Protein AF-X0PAP2-F1 (afdb_monomer_lite)

Organism: NCBI:txid1423743

Foldseek 3Di:
DCVVVVVLVVVLQVLVQPVLVVLCVVLVDDPVVVVVVVVVVVVVCVVVVHPDDDHRDNVLSVVLSVPDPDSVSSVVSVVVVVVVVVVCVVVVVVVVCCVVVDCVVVVVVVVVVVVVVVVVLVVVCVVVVQLSVQLVVQLVVQCVPPVDNSSSSVRSSVRSVCCCVPVPVDDPPDPPPPDPPPPPPDDDD

Sequence (189 aa):
MHWLADFLAAVGVVLNGIPQGIMAMTLGFAVFPTTFSFAFASAVNGVFGSVAPISFQAESLALTGNLGETPRERTSIIFGGSLVMAVIGVTGTLTKIVAILGNGIMAGMMAGVGIMLAKIAVDMARKERISGLSSIGIAVLSYLVTKDLVWTIVLSVIGSSLIAVFGTHYRADLPEHVVERRLRFLNRF

Secondary structure (DSSP, 8-state):
--HHHHHHHHHHHHHHHHHHHHHHHHTT--HHHHHHHHHHHHHHHHHTT--PPP---HHHHHHHHHH-SSHHHHHHHHHHHHHHHHHHHHHTHHHHHHHHH-HHHHHHHHHHHHHHHHHHHHHHHHHSHHHHHHHHHHHHHHHHHH--HHHHHHHHHHHHHHHHHHHH----PPPTT--------SS--

Structure (mmCIF, N/CA/C/O backbone):
data_AF-X0PAP2-F1
#
_entry.id   AF-X0PAP2-F1
#
loop_
_atom_site.group_PDB
_atom_site.id
_atom_site.type_symbol
_atom_site.label_atom_id
_atom_site.label_alt_id
_atom_site.label_comp_id
_atom_site.label_asym_id
_atom_site.label_entity_id
_atom_site.label_seq_id
_atom_site.pdbx_PDB_ins_code
_atom_site.Cartn_x
_atom_site.Cartn_y
_atom_site.Cartn_z
_atom_site.occupancy
_atom_site.B_iso_or_equiv
_atom_site.auth_seq_id
_atom_site.auth_comp_id
_atom_site.auth_asym_id
_atom_site.auth_atom_id
_atom_site.pdbx_PDB_model_num
ATOM 1 N N . MET A 1 1 ? 21.716 17.696 -1.580 1.00 44.75 1 MET A N 1
ATOM 2 C CA . MET A 1 1 ? 20.965 17.688 -0.305 1.00 44.75 1 MET A CA 1
ATOM 3 C C . MET A 1 1 ? 19.707 16.818 -0.464 1.00 44.75 1 MET A C 1
ATOM 5 O O . MET A 1 1 ? 18.609 17.348 -0.431 1.00 44.75 1 MET A O 1
ATOM 9 N N . HIS A 1 2 ? 19.855 15.503 -0.696 1.00 60.56 2 HIS A N 1
ATOM 10 C CA . HIS A 1 2 ? 18.727 14.585 -0.980 1.00 60.56 2 HIS A CA 1
ATOM 11 C C . HIS A 1 2 ? 18.396 13.627 0.176 1.00 60.56 2 HIS A C 1
ATOM 13 O O . HIS A 1 2 ? 17.262 13.191 0.297 1.00 60.56 2 HIS A O 1
ATOM 19 N N . TRP A 1 3 ? 19.332 13.400 1.103 1.00 71.75 3 TRP A N 1
ATOM 20 C CA . TRP A 1 3 ? 19.168 12.413 2.174 1.00 71.75 3 TRP A CA 1
ATOM 21 C C . TRP A 1 3 ? 17.976 12.677 3.104 1.00 71.75 3 TRP A C 1
ATOM 23 O O . TRP A 1 3 ? 17.279 11.744 3.481 1.00 71.75 3 TRP A O 1
ATOM 33 N N . LEU A 1 4 ? 17.701 13.941 3.451 1.00 69.75 4 LEU A N 1
ATOM 34 C CA . LEU A 1 4 ? 16.564 14.268 4.316 1.00 69.75 4 LEU A CA 1
ATOM 35 C C . LEU A 1 4 ? 15.224 14.045 3.600 1.00 69.75 4 LEU A C 1
ATOM 37 O O . LEU A 1 4 ? 14.278 13.574 4.217 1.00 69.75 4 LEU A O 1
ATOM 41 N N . ALA A 1 5 ? 15.153 14.350 2.302 1.00 68.50 5 ALA A N 1
ATOM 42 C CA . ALA A 1 5 ? 13.960 14.113 1.495 1.00 68.50 5 ALA A CA 1
ATOM 43 C C . ALA A 1 5 ? 13.728 12.612 1.277 1.00 68.50 5 ALA A C 1
ATOM 45 O O . ALA A 1 5 ? 12.602 12.155 1.436 1.00 68.50 5 ALA A O 1
ATOM 46 N N . ASP A 1 6 ? 14.787 11.844 1.011 1.00 72.56 6 ASP A N 1
ATOM 47 C CA . ASP A 1 6 ? 14.719 10.387 0.864 1.00 72.56 6 ASP A CA 1
ATOM 48 C C . ASP A 1 6 ? 14.327 9.713 2.187 1.00 72.56 6 ASP A C 1
ATOM 50 O O . ASP A 1 6 ? 13.497 8.804 2.210 1.00 72.56 6 ASP A O 1
ATOM 54 N N . PHE A 1 7 ? 14.856 10.206 3.312 1.00 76.81 7 PHE A N 1
ATOM 55 C CA . PHE A 1 7 ? 14.478 9.747 4.646 1.00 76.81 7 PHE A CA 1
ATOM 56 C C . PHE A 1 7 ? 13.014 10.070 4.962 1.00 76.81 7 PHE A C 1
ATOM 58 O O . PHE A 1 7 ? 12.264 9.191 5.385 1.00 76.81 7 PHE A O 1
ATOM 65 N N . LEU A 1 8 ? 12.575 11.307 4.716 1.00 70.88 8 LEU A N 1
ATOM 66 C CA . LEU A 1 8 ? 11.180 11.706 4.907 1.00 70.88 8 LEU A CA 1
ATOM 67 C C . LEU A 1 8 ? 10.236 10.948 3.967 1.00 70.88 8 LEU A C 1
ATOM 69 O O . LEU A 1 8 ? 9.133 10.604 4.382 1.00 70.88 8 LEU A O 1
ATOM 73 N N . ALA A 1 9 ? 10.655 10.643 2.737 1.00 70.69 9 ALA A N 1
ATOM 74 C CA . ALA A 1 9 ? 9.887 9.830 1.799 1.00 70.69 9 ALA A CA 1
ATOM 75 C C . ALA A 1 9 ? 9.761 8.385 2.295 1.00 70.69 9 ALA A C 1
ATOM 77 O O . ALA A 1 9 ? 8.657 7.843 2.305 1.00 70.69 9 ALA A O 1
ATOM 78 N N . ALA A 1 10 ? 10.850 7.787 2.786 1.00 73.88 10 ALA A N 1
ATOM 79 C CA . ALA A 1 10 ? 10.822 6.455 3.385 1.00 73.88 10 ALA A CA 1
ATOM 80 C C . ALA A 1 10 ? 9.888 6.404 4.605 1.00 73.88 10 ALA A C 1
ATOM 82 O O . ALA A 1 10 ? 9.035 5.521 4.698 1.00 73.88 10 ALA A O 1
ATOM 83 N N . VAL A 1 11 ? 9.982 7.391 5.503 1.00 76.94 11 VAL A N 1
ATOM 84 C CA . VAL A 1 11 ? 9.074 7.517 6.653 1.00 76.94 11 VAL A CA 1
ATOM 85 C C . VAL A 1 11 ? 7.632 7.729 6.186 1.00 76.94 11 VAL A C 1
ATOM 87 O O . VAL A 1 11 ? 6.731 7.065 6.687 1.00 76.94 11 VAL A O 1
ATOM 90 N N . GLY A 1 12 ? 7.397 8.590 5.196 1.00 72.75 12 GLY A N 1
ATOM 91 C CA . GLY A 1 12 ? 6.072 8.850 4.633 1.00 72.75 12 GLY A CA 1
ATOM 92 C C . GLY A 1 12 ? 5.415 7.601 4.041 1.00 72.75 12 GLY A C 1
ATOM 93 O O . GLY A 1 12 ? 4.228 7.373 4.269 1.00 72.75 12 GLY A O 1
ATOM 94 N N . VAL A 1 13 ? 6.185 6.754 3.352 1.00 72.69 13 VAL A N 1
ATOM 95 C CA . VAL A 1 13 ? 5.709 5.462 2.830 1.00 72.69 13 VAL A CA 1
ATOM 96 C C . VAL A 1 13 ? 5.337 4.513 3.971 1.00 72.69 13 VAL A C 1
ATOM 98 O O . VAL A 1 13 ? 4.270 3.903 3.930 1.00 72.69 13 VAL A O 1
ATOM 101 N N . VAL A 1 14 ? 6.154 4.430 5.027 1.00 77.00 14 VAL A N 1
ATOM 102 C CA . VAL A 1 14 ? 5.836 3.605 6.208 1.00 77.00 14 VAL A CA 1
ATOM 103 C C . VAL A 1 14 ? 4.572 4.109 6.907 1.00 77.00 14 VAL A C 1
ATOM 105 O O . VAL A 1 14 ? 3.684 3.315 7.215 1.00 77.00 14 VAL A O 1
ATOM 108 N N . LEU A 1 15 ? 4.451 5.424 7.110 1.00 74.31 15 LEU A N 1
ATOM 109 C CA . LEU A 1 15 ? 3.269 6.039 7.716 1.00 74.31 15 LEU A CA 1
ATOM 110 C C . LEU A 1 15 ? 2.006 5.796 6.879 1.00 74.31 15 LEU A C 1
ATOM 112 O O . LEU A 1 15 ? 0.948 5.545 7.448 1.00 74.31 15 LEU A O 1
ATOM 116 N N . ASN A 1 16 ? 2.108 5.811 5.546 1.00 76.50 16 ASN A N 1
ATOM 117 C CA . ASN A 1 16 ? 1.003 5.460 4.650 1.00 76.50 16 ASN A CA 1
ATOM 118 C C . ASN A 1 16 ? 0.609 3.975 4.754 1.00 76.50 16 ASN A C 1
ATOM 120 O O . ASN A 1 16 ? -0.580 3.646 4.722 1.00 76.50 16 ASN A O 1
ATOM 124 N N . GLY A 1 17 ? 1.593 3.093 4.945 1.00 74.44 17 GLY A N 1
ATOM 125 C CA . GLY A 1 17 ? 1.380 1.659 5.117 1.00 74.44 17 GLY A CA 1
ATOM 126 C C . GLY A 1 17 ? 0.678 1.278 6.425 1.00 74.44 17 GLY A C 1
ATOM 127 O O . GLY A 1 17 ? 0.016 0.244 6.462 1.00 74.44 17 GLY A O 1
ATOM 128 N N . ILE A 1 18 ? 0.752 2.098 7.484 1.00 77.94 18 ILE A N 1
ATOM 129 C CA . ILE A 1 18 ? 0.122 1.797 8.786 1.00 77.94 18 ILE A CA 1
ATOM 130 C C . ILE A 1 18 ? -1.416 1.716 8.676 1.00 77.94 18 ILE A C 1
ATOM 132 O O . ILE A 1 18 ? -1.962 0.655 8.991 1.00 77.94 18 ILE A O 1
ATOM 136 N N . PRO A 1 19 ? -2.149 2.749 8.200 1.00 74.19 19 PRO A N 1
ATOM 137 C CA . PRO A 1 19 ? -3.601 2.662 8.024 1.00 74.19 19 PRO A CA 1
ATOM 138 C C . PRO A 1 19 ? -4.036 1.514 7.111 1.00 74.19 19 PRO A C 1
ATOM 140 O O . PRO A 1 19 ? -5.027 0.836 7.382 1.00 74.19 19 PRO A O 1
ATOM 143 N N . GLN A 1 20 ? -3.286 1.271 6.035 1.00 78.62 20 GLN A N 1
ATOM 144 C CA . GLN A 1 20 ? -3.587 0.211 5.074 1.00 78.62 20 GLN A CA 1
ATOM 145 C C . GLN A 1 20 ? -3.348 -1.181 5.675 1.00 78.62 20 GLN A C 1
ATOM 147 O O . GLN A 1 20 ? -4.155 -2.086 5.469 1.00 78.62 20 GLN A O 1
ATOM 152 N N . GLY A 1 21 ? -2.298 -1.342 6.481 1.00 79.50 21 GLY A N 1
ATOM 153 C CA . GLY A 1 21 ? -2.039 -2.558 7.246 1.00 79.50 21 GLY A CA 1
ATOM 154 C C . GLY A 1 21 ? -3.126 -2.822 8.288 1.00 79.50 21 GLY A C 1
ATOM 155 O O . GLY A 1 21 ? -3.587 -3.955 8.418 1.00 79.50 21 GLY A O 1
ATOM 156 N N . ILE A 1 22 ? -3.611 -1.778 8.971 1.00 78.56 22 ILE A N 1
ATOM 157 C CA . ILE A 1 22 ? -4.762 -1.880 9.882 1.00 78.56 22 ILE A CA 1
ATOM 158 C C . ILE A 1 22 ? -6.012 -2.331 9.121 1.00 78.56 22 ILE A C 1
ATOM 160 O O . ILE A 1 22 ? -6.690 -3.256 9.564 1.00 78.56 22 ILE A O 1
ATOM 164 N N . MET A 1 23 ? -6.283 -1.757 7.947 1.00 79.75 23 MET A N 1
ATOM 165 C CA . MET A 1 23 ? -7.392 -2.184 7.087 1.00 79.75 23 MET A CA 1
ATOM 166 C C . MET A 1 23 ? -7.243 -3.640 6.615 1.00 79.75 23 MET A C 1
ATOM 168 O O . MET A 1 23 ? -8.217 -4.383 6.585 1.00 79.75 23 MET A O 1
ATOM 172 N N . ALA A 1 24 ? -6.035 -4.099 6.289 1.00 81.62 24 ALA A N 1
ATOM 173 C CA . ALA A 1 24 ? -5.810 -5.502 5.947 1.00 81.62 24 ALA A CA 1
ATOM 174 C C . ALA A 1 24 ? -6.084 -6.434 7.146 1.00 81.62 24 ALA A C 1
ATOM 176 O O . ALA A 1 24 ? -6.713 -7.485 6.992 1.00 81.62 24 ALA A O 1
ATOM 177 N N . MET A 1 25 ? -5.681 -6.037 8.355 1.00 82.06 25 MET A N 1
ATOM 178 C CA . MET A 1 25 ? -5.965 -6.802 9.573 1.00 82.06 25 MET A CA 1
ATOM 179 C C . MET A 1 25 ? -7.467 -6.903 9.858 1.00 82.06 25 MET A C 1
ATOM 181 O O . MET A 1 25 ? -7.942 -7.988 10.196 1.00 82.06 25 MET A O 1
ATOM 185 N N . THR A 1 26 ? -8.238 -5.824 9.669 1.00 78.06 26 THR A N 1
ATOM 186 C CA . THR A 1 26 ? -9.705 -5.872 9.844 1.00 78.06 26 THR A CA 1
ATOM 187 C C . THR A 1 26 ? -10.390 -6.763 8.807 1.00 78.06 26 THR A C 1
ATOM 189 O O . THR A 1 26 ? -11.451 -7.324 9.082 1.00 78.06 26 THR A O 1
ATOM 192 N N . LEU A 1 27 ? -9.769 -6.965 7.642 1.00 78.62 27 LEU A N 1
ATOM 193 C CA . LEU A 1 27 ? -10.236 -7.908 6.625 1.00 78.62 27 LEU A CA 1
ATOM 194 C C . LEU A 1 27 ? -9.903 -9.378 6.936 1.00 78.62 27 LEU A C 1
ATOM 196 O O . LEU A 1 27 ? -10.396 -10.261 6.227 1.00 78.62 27 LEU A O 1
ATOM 200 N N . GLY A 1 28 ? -9.145 -9.648 8.002 1.00 78.31 28 GLY A N 1
ATOM 201 C CA . GLY A 1 28 ? -8.776 -10.993 8.450 1.00 78.31 28 GLY A CA 1
ATOM 202 C C . GLY A 1 28 ? -7.422 -11.485 7.930 1.00 78.31 28 GLY A C 1
ATOM 203 O O . GLY A 1 28 ? -7.122 -12.672 8.071 1.00 78.31 28 GLY A O 1
ATOM 204 N N . PHE A 1 29 ? -6.601 -10.611 7.336 1.00 82.06 29 PHE A N 1
ATOM 205 C CA . PHE A 1 29 ? -5.252 -10.977 6.904 1.00 82.06 29 PHE A CA 1
ATOM 206 C C . PHE A 1 29 ? -4.292 -11.085 8.091 1.00 82.06 29 PHE A C 1
ATOM 208 O O . PHE A 1 29 ? -4.279 -10.253 8.998 1.00 82.06 29 PHE A O 1
ATOM 215 N N . ALA A 1 30 ? -3.454 -12.122 8.076 1.00 81.25 30 ALA A N 1
ATOM 216 C CA . ALA A 1 30 ? -2.464 -12.344 9.117 1.00 81.25 30 ALA A CA 1
ATOM 217 C C . ALA A 1 30 ? -1.251 -11.414 8.937 1.00 81.25 30 ALA A C 1
ATOM 219 O O . ALA A 1 30 ? -0.640 -11.351 7.868 1.00 81.25 30 ALA A O 1
ATOM 220 N N . VAL A 1 31 ? -0.853 -10.742 10.018 1.00 77.44 31 VAL A N 1
ATOM 221 C CA . VAL A 1 31 ? 0.285 -9.805 10.027 1.00 77.44 31 VAL A CA 1
ATOM 222 C C . VAL A 1 31 ? 1.608 -10.516 9.755 1.00 77.44 31 VAL A C 1
ATOM 224 O O . VAL A 1 31 ? 2.428 -10.026 8.991 1.00 77.44 31 VAL A O 1
ATOM 227 N N . PHE A 1 32 ? 1.811 -11.698 10.340 1.00 80.69 32 PHE A N 1
ATOM 228 C CA . PHE A 1 32 ? 3.096 -12.395 10.277 1.00 80.69 32 PHE A CA 1
ATOM 229 C C . PHE A 1 32 ? 3.502 -12.817 8.846 1.00 80.69 32 PHE A C 1
ATOM 231 O O . PHE A 1 32 ? 4.604 -12.457 8.427 1.00 80.69 32 PHE A O 1
ATOM 238 N N . PRO A 1 33 ? 2.638 -13.481 8.045 1.00 82.94 33 PRO A N 1
ATOM 239 C CA . PRO A 1 33 ? 2.928 -13.735 6.631 1.00 82.94 33 PRO A CA 1
ATOM 240 C C . PRO A 1 33 ? 3.145 -12.452 5.825 1.00 82.94 33 PRO A C 1
ATOM 242 O O . PRO A 1 33 ? 4.021 -12.405 4.969 1.00 82.94 33 PRO A O 1
ATOM 245 N N . THR A 1 34 ? 2.388 -11.398 6.134 1.00 84.06 34 THR A N 1
ATOM 246 C CA . THR A 1 34 ? 2.486 -10.106 5.449 1.00 84.06 34 THR A CA 1
ATOM 247 C C . THR A 1 34 ? 3.867 -9.479 5.646 1.00 84.06 34 THR A C 1
ATOM 249 O O . THR A 1 34 ? 4.528 -9.135 4.669 1.00 84.06 34 THR A O 1
ATOM 252 N N . THR A 1 35 ? 4.358 -9.402 6.887 1.00 83.81 35 THR A N 1
ATOM 253 C CA . THR A 1 35 ? 5.706 -8.890 7.190 1.00 83.81 35 THR A CA 1
ATOM 254 C C . THR A 1 35 ? 6.791 -9.696 6.479 1.00 83.81 35 THR A C 1
ATOM 256 O O . THR A 1 35 ? 7.725 -9.113 5.928 1.00 83.81 35 THR A O 1
ATOM 259 N N . PHE A 1 36 ? 6.655 -11.025 6.441 1.00 87.81 36 PHE A N 1
ATOM 260 C CA . PHE A 1 36 ? 7.578 -11.883 5.700 1.00 87.81 36 PHE A CA 1
ATOM 261 C C . PHE A 1 36 ? 7.577 -11.559 4.200 1.00 87.81 36 PHE A C 1
ATOM 263 O O . PHE A 1 36 ? 8.645 -11.408 3.612 1.00 87.81 36 PHE A O 1
ATOM 270 N N . SER A 1 37 ? 6.403 -11.382 3.586 1.00 87.12 37 SER A N 1
ATOM 271 C CA . SER A 1 37 ? 6.294 -10.993 2.176 1.00 87.12 37 SER A CA 1
ATOM 272 C C . SER A 1 37 ? 6.939 -9.637 1.889 1.00 87.12 37 SER A C 1
ATOM 274 O O . SER A 1 37 ? 7.657 -9.525 0.899 1.00 87.12 37 SER A O 1
ATOM 276 N N . PHE A 1 38 ? 6.752 -8.630 2.750 1.00 87.06 38 PHE A N 1
ATOM 277 C CA . PHE A 1 38 ? 7.410 -7.325 2.590 1.00 87.06 38 PHE A CA 1
ATOM 278 C C . PHE A 1 38 ? 8.934 -7.423 2.709 1.00 87.06 38 PHE A C 1
ATOM 280 O O . PHE A 1 38 ? 9.639 -6.822 1.901 1.00 87.06 38 PHE A O 1
ATOM 287 N N . ALA A 1 39 ? 9.446 -8.192 3.674 1.00 87.69 39 ALA A N 1
ATOM 288 C CA . ALA A 1 39 ? 10.884 -8.399 3.849 1.00 87.69 39 ALA A CA 1
ATOM 289 C C . ALA A 1 39 ? 11.504 -9.178 2.679 1.00 87.69 39 ALA A C 1
ATOM 291 O O . ALA A 1 39 ? 12.579 -8.834 2.192 1.00 87.69 39 ALA A O 1
ATOM 292 N N . PHE A 1 40 ? 10.816 -10.212 2.195 1.00 89.69 40 PHE A N 1
ATOM 293 C CA . PHE A 1 40 ? 11.263 -10.976 1.037 1.00 89.69 40 PHE A CA 1
ATOM 294 C C . PHE A 1 40 ? 11.251 -10.118 -0.232 1.00 89.69 40 PHE A C 1
ATOM 296 O O . PHE A 1 40 ? 12.243 -10.066 -0.955 1.00 89.69 40 PHE A O 1
ATOM 303 N N . ALA A 1 41 ? 10.158 -9.397 -0.485 1.00 87.31 41 ALA A N 1
ATOM 304 C CA . ALA A 1 41 ? 10.032 -8.557 -1.667 1.00 87.31 41 ALA A CA 1
ATOM 305 C C . ALA A 1 41 ? 11.030 -7.389 -1.648 1.00 87.31 41 ALA A C 1
ATOM 307 O O . ALA A 1 41 ? 11.602 -7.077 -2.689 1.00 87.31 41 ALA A O 1
ATOM 308 N N . SER A 1 42 ? 11.307 -6.785 -0.485 1.00 85.50 42 SER A N 1
ATOM 309 C CA . SER A 1 42 ? 12.324 -5.734 -0.366 1.00 85.50 42 SER A CA 1
ATOM 310 C C . SER A 1 42 ? 13.740 -6.265 -0.595 1.00 85.50 42 SER A C 1
ATOM 312 O O . SER A 1 42 ? 14.522 -5.609 -1.284 1.00 85.50 42 SER A O 1
ATOM 314 N N . ALA A 1 43 ? 14.057 -7.471 -0.109 1.00 87.75 43 ALA A N 1
ATOM 315 C CA . ALA A 1 43 ? 15.331 -8.130 -0.387 1.00 87.75 43 ALA A CA 1
ATOM 316 C C . ALA A 1 43 ? 15.506 -8.410 -1.888 1.00 87.75 43 ALA A C 1
ATOM 318 O O . ALA A 1 43 ? 16.550 -8.087 -2.454 1.00 87.75 43 ALA A O 1
ATOM 319 N N . VAL A 1 44 ? 14.470 -8.937 -2.550 1.00 87.50 44 VAL A N 1
ATOM 320 C CA . VAL A 1 44 ? 14.464 -9.143 -4.008 1.00 87.50 44 VAL A CA 1
ATOM 321 C C . VAL A 1 44 ? 14.671 -7.812 -4.736 1.00 87.50 44 VAL A C 1
ATOM 323 O O . VAL A 1 44 ? 15.555 -7.711 -5.582 1.00 87.50 44 VAL A O 1
ATOM 326 N N . ASN A 1 45 ? 13.932 -6.764 -4.366 1.00 87.12 45 ASN A N 1
ATOM 327 C CA . ASN A 1 45 ? 14.065 -5.427 -4.954 1.00 87.12 45 ASN A CA 1
ATOM 328 C C . ASN A 1 45 ? 15.504 -4.889 -4.837 1.00 87.12 45 ASN A C 1
ATOM 330 O O . ASN A 1 45 ? 16.051 -4.366 -5.807 1.00 87.12 45 ASN A O 1
ATOM 334 N N . GLY A 1 46 ? 16.141 -5.103 -3.678 1.00 84.75 46 GLY A N 1
ATOM 335 C CA . GLY A 1 46 ? 17.537 -4.744 -3.423 1.00 84.75 46 GLY A CA 1
ATOM 336 C C . GLY A 1 46 ? 18.537 -5.507 -4.294 1.00 84.75 46 GLY A C 1
ATOM 337 O O . GLY A 1 46 ? 19.465 -4.898 -4.821 1.00 84.75 46 GLY A O 1
ATOM 338 N N . VAL A 1 47 ? 18.332 -6.811 -4.511 1.00 87.25 47 VAL A N 1
ATOM 339 C CA . VAL A 1 47 ? 19.188 -7.629 -5.396 1.00 87.25 47 VAL A CA 1
ATOM 340 C C . VAL A 1 47 ? 19.093 -7.169 -6.853 1.00 87.25 47 VAL A C 1
ATOM 342 O O . VAL A 1 47 ? 20.105 -7.116 -7.547 1.00 87.25 47 VAL A O 1
ATOM 345 N N . PHE A 1 48 ? 17.897 -6.801 -7.315 1.00 84.56 48 PHE A N 1
ATOM 346 C CA . PHE A 1 48 ? 17.675 -6.323 -8.684 1.00 84.56 48 PHE A CA 1
ATOM 347 C C . PHE A 1 48 ? 17.951 -4.820 -8.871 1.00 84.56 48 PHE A C 1
ATOM 349 O O . PHE A 1 48 ? 17.786 -4.306 -9.976 1.00 84.56 48 PHE A O 1
ATOM 356 N N . GLY A 1 49 ? 18.370 -4.103 -7.819 1.00 78.44 49 GLY A N 1
ATOM 357 C CA . GLY A 1 49 ? 18.649 -2.664 -7.874 1.00 78.44 49 GLY A CA 1
ATOM 358 C C . GLY A 1 49 ? 17.418 -1.803 -8.179 1.00 78.44 49 GLY A C 1
ATOM 359 O O . GLY A 1 49 ? 17.554 -0.669 -8.637 1.00 78.44 49 GLY A O 1
ATOM 360 N N . SER A 1 50 ? 16.214 -2.332 -7.956 1.00 75.38 50 SER A N 1
ATOM 361 C CA . SER A 1 50 ? 14.974 -1.602 -8.185 1.00 75.38 50 SER A CA 1
ATOM 362 C C . SER A 1 50 ? 14.614 -0.798 -6.936 1.00 75.38 50 SER A C 1
ATOM 364 O O . SER A 1 50 ? 14.597 -1.304 -5.817 1.00 75.38 50 SER A O 1
ATOM 366 N N . VAL A 1 51 ? 14.335 0.489 -7.138 1.00 64.81 51 VAL A N 1
ATOM 367 C CA . VAL A 1 51 ? 13.977 1.446 -6.074 1.00 64.81 51 VAL A CA 1
ATOM 368 C C . VAL A 1 51 ? 12.454 1.587 -5.958 1.00 64.81 51 VAL A C 1
ATOM 370 O O . VAL A 1 51 ? 11.946 2.522 -5.345 1.00 64.81 51 VAL A O 1
ATOM 373 N N . ALA A 1 52 ? 11.698 0.676 -6.581 1.00 69.69 52 ALA A N 1
ATOM 374 C CA . ALA A 1 52 ? 10.244 0.720 -6.565 1.00 69.69 52 ALA A CA 1
ATOM 375 C C . ALA A 1 52 ? 9.731 0.578 -5.119 1.00 69.69 52 ALA A C 1
ATOM 377 O O . ALA A 1 52 ? 10.012 -0.440 -4.479 1.00 69.69 52 ALA A O 1
ATOM 378 N N . PRO A 1 53 ? 9.000 1.568 -4.578 1.00 66.12 53 PRO A N 1
ATOM 379 C CA . PRO A 1 53 ? 8.464 1.475 -3.230 1.00 66.12 53 PRO A CA 1
ATOM 380 C C . PRO A 1 53 ? 7.401 0.374 -3.169 1.00 66.12 53 PRO A C 1
ATOM 382 O O . PRO A 1 53 ? 6.465 0.345 -3.967 1.00 66.12 53 PRO A O 1
ATOM 385 N N . ILE A 1 54 ? 7.553 -0.537 -2.210 1.00 79.44 54 ILE A N 1
ATOM 386 C CA . ILE A 1 54 ? 6.603 -1.622 -1.957 1.00 79.44 54 ILE A CA 1
ATOM 387 C C . ILE A 1 54 ? 5.641 -1.139 -0.876 1.00 79.44 54 ILE A C 1
ATOM 389 O O . ILE A 1 54 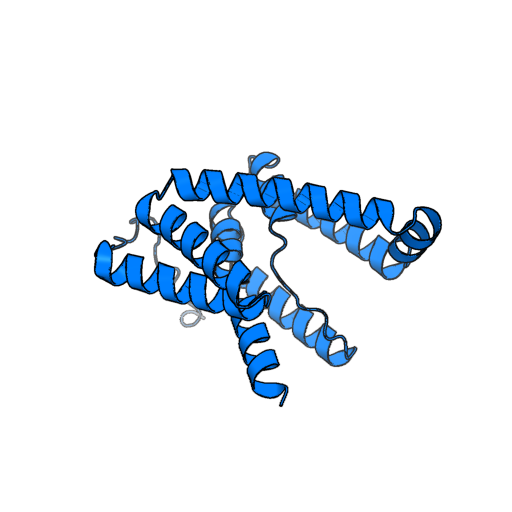? 6.077 -0.783 0.217 1.00 79.44 54 ILE A O 1
ATOM 393 N N . SER A 1 55 ? 4.342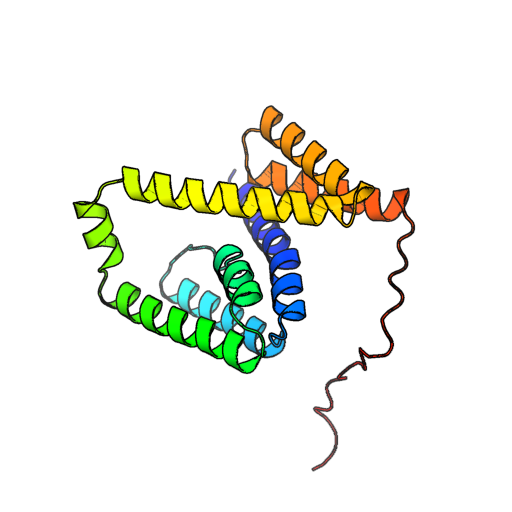 -1.130 -1.169 1.00 80.06 55 SER A N 1
ATOM 394 C CA . SER A 1 55 ? 3.310 -0.716 -0.216 1.00 80.06 55 SER A CA 1
ATOM 395 C C . SER A 1 55 ? 2.073 -1.602 -0.308 1.00 80.06 55 SER A C 1
ATOM 397 O O . SER A 1 55 ? 1.924 -2.410 -1.227 1.00 80.06 55 SER A O 1
ATOM 399 N N . PHE A 1 56 ? 1.171 -1.436 0.656 1.00 80.25 56 PHE A N 1
ATOM 400 C CA . PHE A 1 56 ? -0.169 -1.986 0.562 1.00 80.25 56 PHE A CA 1
ATOM 401 C C . PHE A 1 56 ? -0.958 -1.236 -0.509 1.00 80.25 56 PHE A C 1
ATOM 403 O O . PHE A 1 56 ? -1.005 -0.009 -0.548 1.00 80.25 56 PHE A O 1
ATOM 410 N N . GLN A 1 57 ? -1.613 -1.994 -1.378 1.00 82.19 57 GLN A N 1
ATOM 411 C CA . GLN A 1 57 ? -2.439 -1.429 -2.430 1.00 82.19 57 GLN A CA 1
ATOM 412 C C . GLN A 1 57 ? -3.859 -1.208 -1.892 1.00 82.19 57 GLN A C 1
ATOM 414 O O . GLN A 1 57 ? -4.630 -2.158 -1.719 1.00 82.19 57 GLN A O 1
ATOM 419 N N . ALA A 1 58 ? -4.183 0.045 -1.565 1.00 75.69 58 ALA A N 1
ATOM 420 C CA . ALA A 1 58 ? -5.430 0.414 -0.895 1.00 75.69 58 ALA A CA 1
ATOM 421 C C . ALA A 1 58 ? -6.673 0.079 -1.734 1.00 75.69 58 ALA A C 1
ATOM 423 O O . ALA A 1 58 ? -7.675 -0.380 -1.189 1.00 75.69 58 ALA A O 1
ATOM 424 N N . GLU A 1 59 ? -6.604 0.246 -3.053 1.00 79.44 59 GLU A N 1
ATOM 425 C CA . GLU A 1 59 ? -7.677 -0.084 -3.989 1.00 79.44 59 GLU A CA 1
ATOM 426 C C . GLU A 1 59 ? -7.978 -1.587 -4.012 1.00 79.44 59 GLU A C 1
ATOM 428 O O . GLU A 1 59 ? -9.141 -1.981 -3.937 1.00 79.44 59 GLU A O 1
ATOM 433 N N . SER A 1 60 ? -6.946 -2.435 -4.019 1.00 82.81 60 SER A N 1
ATOM 434 C CA . SER A 1 60 ? -7.095 -3.893 -4.016 1.00 82.81 60 SER A CA 1
ATOM 435 C C . SER A 1 60 ? -7.683 -4.386 -2.695 1.00 82.81 60 SER A C 1
ATOM 437 O O . SER A 1 60 ? -8.556 -5.257 -2.692 1.00 82.81 60 SER A O 1
ATOM 439 N N . LEU A 1 61 ? -7.257 -3.800 -1.571 1.00 82.56 61 LEU A N 1
ATOM 440 C CA . LEU A 1 61 ? -7.814 -4.099 -0.249 1.00 82.56 61 LEU A CA 1
ATOM 441 C C . LEU A 1 61 ? -9.274 -3.647 -0.136 1.00 82.56 61 LEU A C 1
ATOM 443 O O . LEU A 1 61 ? -10.115 -4.418 0.325 1.00 82.56 61 LEU A O 1
ATOM 447 N N . ALA A 1 62 ? -9.595 -2.439 -0.602 1.00 79.38 62 ALA A N 1
ATOM 448 C CA . ALA A 1 62 ? -10.954 -1.910 -0.577 1.00 79.38 62 ALA A CA 1
ATOM 449 C C . ALA A 1 62 ? -11.910 -2.722 -1.465 1.00 79.38 62 ALA A C 1
ATOM 451 O O . ALA A 1 62 ? -13.025 -3.032 -1.042 1.00 79.38 62 ALA A O 1
ATOM 452 N N . LEU A 1 63 ? -11.487 -3.116 -2.671 1.00 82.06 63 LEU A N 1
ATOM 453 C CA . LEU A 1 63 ? -12.275 -4.000 -3.537 1.00 82.06 63 LEU A CA 1
ATOM 454 C C . LEU A 1 63 ? -12.475 -5.370 -2.891 1.00 82.06 63 LEU A C 1
ATOM 456 O O . LEU A 1 63 ? -13.606 -5.834 -2.771 1.00 82.06 63 LEU A O 1
ATOM 460 N N . THR A 1 64 ? -11.401 -5.993 -2.410 1.00 84.12 64 THR A N 1
ATOM 461 C CA . THR A 1 64 ? -11.476 -7.315 -1.771 1.00 84.12 64 THR A CA 1
ATOM 462 C C . THR A 1 64 ? -12.376 -7.297 -0.534 1.00 84.12 64 THR A C 1
ATOM 464 O O . THR A 1 64 ? -13.109 -8.254 -0.292 1.00 84.12 64 THR A O 1
ATOM 467 N N . GLY A 1 65 ? -12.366 -6.202 0.229 1.00 79.44 65 GLY A N 1
ATOM 468 C CA . GLY A 1 65 ? -13.236 -6.027 1.388 1.00 79.44 65 GLY A CA 1
ATOM 469 C C . GLY A 1 65 ? -14.725 -5.949 1.054 1.00 79.44 65 GLY A C 1
ATOM 470 O O . GLY A 1 65 ? -15.536 -6.356 1.879 1.00 79.44 65 GLY A O 1
ATOM 471 N N . ASN A 1 66 ? -15.075 -5.476 -0.146 1.00 77.81 66 ASN A N 1
ATOM 472 C CA . ASN A 1 66 ? -16.460 -5.426 -0.619 1.00 77.81 66 ASN A CA 1
ATOM 473 C C . ASN A 1 66 ? -16.891 -6.702 -1.362 1.00 77.81 66 ASN A C 1
ATOM 475 O O . ASN A 1 66 ? -18.075 -7.016 -1.362 1.00 77.81 66 ASN A O 1
ATOM 479 N N . LEU A 1 67 ? -15.961 -7.420 -2.007 1.00 81.12 67 LEU A N 1
ATOM 480 C CA . LEU A 1 67 ? -16.273 -8.619 -2.799 1.00 81.12 67 LEU A CA 1
ATOM 481 C C . LEU A 1 67 ? -16.231 -9.926 -1.996 1.00 81.12 67 LEU A C 1
ATOM 483 O O . LEU A 1 67 ? -16.937 -10.863 -2.347 1.00 81.12 67 LEU A O 1
ATOM 487 N N . GLY A 1 68 ? -15.369 -10.031 -0.983 1.00 76.56 68 GLY A N 1
ATOM 488 C CA . GLY A 1 68 ? -15.207 -11.264 -0.213 1.00 76.56 68 GLY A CA 1
ATOM 489 C C . GLY A 1 68 ? -15.984 -11.229 1.097 1.00 76.56 68 GLY A C 1
ATOM 490 O O . GLY A 1 68 ? -15.725 -10.372 1.952 1.00 76.56 68 GLY A O 1
ATOM 491 N N . GLU A 1 69 ? -16.864 -12.203 1.303 1.00 77.50 69 GLU A N 1
ATOM 492 C CA . GLU A 1 69 ? -17.627 -12.353 2.546 1.00 77.50 69 GLU A CA 1
ATOM 493 C C . GLU A 1 69 ? -16.806 -13.123 3.588 1.00 77.50 69 GLU A C 1
ATOM 495 O O . GLU A 1 69 ? -16.794 -12.779 4.772 1.00 77.50 69 GLU A O 1
ATOM 500 N N . THR A 1 70 ? -16.024 -14.108 3.131 1.00 83.88 70 THR A N 1
ATOM 501 C CA . THR A 1 70 ? -15.190 -14.960 3.992 1.00 83.88 70 THR A CA 1
ATOM 502 C C . THR A 1 70 ? -13.692 -14.636 3.849 1.00 83.88 70 THR A C 1
ATOM 504 O O . THR A 1 70 ? -13.221 -14.387 2.737 1.00 83.88 70 THR A O 1
ATOM 507 N N . PRO A 1 71 ? -12.865 -14.732 4.916 1.00 76.69 71 PRO A N 1
ATOM 508 C CA . PRO A 1 71 ? -11.408 -14.544 4.822 1.00 76.69 71 PRO A CA 1
ATOM 509 C C . PRO A 1 71 ? -10.727 -15.428 3.763 1.00 76.69 71 PRO A C 1
ATOM 511 O O . PRO A 1 71 ? -9.744 -15.026 3.139 1.00 76.69 71 PRO A O 1
ATOM 514 N N . ARG A 1 72 ? -11.272 -16.627 3.517 1.00 81.44 72 ARG A N 1
ATOM 515 C CA . ARG A 1 72 ? -10.814 -17.546 2.463 1.00 81.44 72 ARG A CA 1
ATOM 516 C C . ARG A 1 72 ? -11.070 -16.999 1.060 1.00 81.44 72 ARG A C 1
ATOM 518 O O . ARG A 1 72 ? -10.182 -17.085 0.217 1.00 81.44 72 ARG A O 1
ATOM 525 N N . GLU A 1 73 ? -12.238 -16.413 0.817 1.00 83.88 73 GLU A N 1
ATOM 526 C CA . GLU A 1 73 ? -12.568 -15.783 -0.467 1.00 83.88 73 GLU A CA 1
ATOM 527 C C . GLU A 1 73 ? -11.702 -14.553 -0.695 1.00 83.88 73 GLU A C 1
ATOM 529 O O . GLU A 1 73 ? -11.082 -14.433 -1.745 1.00 83.88 73 GLU A O 1
ATOM 534 N N . ARG A 1 74 ? -11.554 -13.702 0.328 1.00 84.75 74 ARG A N 1
ATOM 535 C CA . ARG A 1 74 ? -10.668 -12.530 0.277 1.00 84.75 74 ARG A CA 1
ATOM 536 C C . ARG A 1 74 ? -9.235 -12.921 -0.080 1.00 84.75 74 ARG A C 1
ATOM 538 O O . ARG A 1 74 ? -8.623 -12.319 -0.957 1.00 84.75 74 ARG A O 1
ATOM 545 N N . THR A 1 75 ? -8.720 -13.973 0.555 1.00 84.56 75 THR A N 1
ATOM 546 C CA . THR A 1 75 ? -7.380 -14.503 0.262 1.00 84.56 75 THR A CA 1
ATOM 547 C C . THR A 1 75 ? -7.294 -15.068 -1.155 1.00 84.56 75 THR A C 1
ATOM 549 O O . THR A 1 75 ? -6.300 -14.842 -1.836 1.00 84.56 75 THR A O 1
ATOM 552 N N . SER A 1 76 ? -8.340 -15.750 -1.625 1.00 86.38 76 SER A N 1
ATOM 553 C CA . SER A 1 76 ? -8.387 -16.329 -2.974 1.00 86.38 76 SER A CA 1
ATOM 554 C C . SER A 1 76 ? -8.445 -15.258 -4.065 1.00 86.38 76 SER A C 1
ATOM 556 O O . SER A 1 76 ? -7.763 -15.395 -5.076 1.00 86.38 76 SER A O 1
ATOM 558 N N . ILE A 1 77 ? -9.191 -14.168 -3.844 1.00 87.50 77 ILE A N 1
ATOM 559 C CA . ILE A 1 77 ? -9.246 -13.007 -4.745 1.00 87.50 77 ILE A CA 1
ATOM 560 C C . ILE A 1 77 ? -7.856 -12.378 -4.871 1.00 87.50 77 ILE A C 1
ATOM 562 O O . ILE A 1 77 ? -7.368 -12.189 -5.985 1.00 87.50 77 ILE A O 1
ATOM 566 N N . ILE A 1 78 ? -7.187 -12.106 -3.744 1.00 87.69 78 ILE A N 1
ATOM 567 C CA . ILE A 1 78 ? -5.843 -11.509 -3.757 1.00 87.69 78 ILE A CA 1
ATOM 568 C C . ILE A 1 78 ? -4.820 -12.459 -4.380 1.00 87.69 78 ILE A C 1
ATOM 570 O O . ILE A 1 78 ? -3.986 -12.020 -5.167 1.00 87.69 78 ILE A O 1
ATOM 574 N N . PHE A 1 79 ? -4.887 -13.753 -4.068 1.00 88.31 79 PHE A N 1
ATOM 575 C CA . PHE A 1 79 ? -3.982 -14.755 -4.628 1.00 88.31 79 PHE A CA 1
ATOM 576 C C . PHE A 1 79 ? -4.173 -14.931 -6.142 1.00 88.31 79 PHE A C 1
ATOM 578 O O . PHE A 1 79 ? -3.202 -14.980 -6.893 1.00 88.31 79 PHE A O 1
ATOM 585 N N . GLY A 1 80 ? -5.421 -14.974 -6.611 1.00 90.06 80 GLY A N 1
ATOM 586 C CA . GLY A 1 80 ? -5.725 -15.020 -8.040 1.00 90.06 80 GLY A CA 1
ATOM 587 C C . GLY A 1 80 ? -5.254 -13.756 -8.761 1.00 90.06 80 GLY A C 1
ATOM 588 O O . GLY A 1 80 ? -4.604 -13.842 -9.804 1.00 90.06 80 GLY A O 1
ATOM 589 N N . GLY A 1 81 ? -5.512 -12.583 -8.175 1.00 88.62 81 GLY A N 1
ATOM 590 C CA . GLY A 1 81 ? -5.062 -11.301 -8.715 1.00 88.62 81 GLY A CA 1
ATOM 591 C C . GLY A 1 81 ? -3.538 -11.189 -8.795 1.00 88.62 81 GLY A C 1
ATOM 592 O O . GLY A 1 81 ? -3.005 -10.752 -9.816 1.00 88.62 81 GLY A O 1
ATOM 593 N N . SER A 1 82 ? -2.820 -11.634 -7.761 1.00 88.12 82 SER A N 1
ATOM 594 C CA . SER A 1 82 ? -1.355 -11.592 -7.736 1.00 88.12 82 SER A CA 1
ATOM 595 C C . SER A 1 82 ? -0.720 -12.568 -8.725 1.00 88.12 82 SER A C 1
ATOM 597 O O . SER A 1 82 ? 0.282 -12.221 -9.347 1.00 88.12 82 SER A O 1
ATOM 599 N N . LEU A 1 83 ? -1.322 -13.741 -8.948 1.00 92.38 83 LEU A N 1
ATOM 600 C CA . LEU A 1 83 ? -0.862 -14.691 -9.962 1.00 92.38 83 LEU A CA 1
ATOM 601 C C . LEU A 1 83 ? -0.966 -14.100 -11.373 1.00 92.38 83 LEU A C 1
ATOM 603 O O . LEU A 1 83 ? -0.008 -14.159 -12.145 1.00 92.38 83 LEU A O 1
ATOM 607 N N . VAL A 1 84 ? -2.105 -13.484 -11.700 1.00 90.69 84 VAL A N 1
ATOM 608 C CA . VAL A 1 84 ? -2.290 -12.802 -12.990 1.00 90.69 84 VAL A CA 1
ATOM 609 C C . VAL A 1 84 ? -1.296 -11.648 -13.132 1.00 90.69 84 VAL A C 1
ATOM 611 O O . VAL A 1 84 ? -0.656 -11.517 -14.176 1.00 90.69 84 VAL A O 1
ATOM 614 N N . MET A 1 85 ? -1.100 -10.854 -12.075 1.00 89.06 85 MET A N 1
ATOM 615 C CA . MET A 1 85 ? -0.131 -9.756 -12.081 1.00 89.06 85 MET A CA 1
ATOM 616 C C . MET A 1 85 ? 1.307 -10.251 -12.285 1.00 89.06 85 MET A C 1
ATOM 618 O O . MET A 1 85 ? 2.064 -9.634 -13.031 1.00 89.06 85 MET A O 1
ATOM 622 N N . ALA A 1 86 ? 1.680 -11.387 -11.692 1.00 89.19 86 ALA A N 1
ATOM 623 C CA . ALA A 1 86 ? 2.987 -11.999 -11.905 1.00 89.19 86 ALA A CA 1
ATOM 624 C C . ALA A 1 86 ? 3.190 -12.400 -13.376 1.00 89.19 86 ALA A C 1
ATOM 626 O O . ALA A 1 86 ? 4.235 -12.103 -13.954 1.00 89.19 86 ALA A O 1
ATOM 627 N N . VAL A 1 87 ? 2.178 -13.000 -14.015 1.00 91.00 87 VAL A N 1
ATOM 628 C CA . VAL A 1 87 ? 2.229 -13.351 -15.447 1.00 91.00 87 VAL A CA 1
ATOM 629 C C . VAL A 1 87 ? 2.362 -12.100 -16.321 1.00 91.00 87 VAL A C 1
ATOM 631 O O . VAL A 1 87 ? 3.191 -12.066 -17.235 1.00 91.00 87 VAL A O 1
ATOM 634 N N . ILE A 1 88 ? 1.593 -11.048 -16.033 1.00 88.69 88 ILE A N 1
ATOM 635 C CA . ILE A 1 88 ? 1.675 -9.773 -16.763 1.00 88.69 88 ILE A CA 1
ATOM 636 C C . ILE A 1 88 ? 3.060 -9.132 -16.586 1.00 88.69 88 ILE A C 1
ATOM 638 O O . ILE A 1 88 ? 3.649 -8.661 -17.562 1.00 88.69 88 ILE A O 1
ATOM 642 N N . GLY A 1 89 ? 3.602 -9.158 -15.365 1.00 85.69 89 GLY A N 1
ATOM 643 C CA . GLY A 1 89 ? 4.926 -8.631 -15.039 1.00 85.69 89 GLY A CA 1
ATOM 644 C C . GLY A 1 89 ? 6.048 -9.357 -15.780 1.00 85.69 89 GLY A C 1
ATOM 645 O O . GLY A 1 89 ? 6.879 -8.708 -16.410 1.00 85.69 89 GLY A O 1
ATOM 646 N N . VAL A 1 90 ? 6.035 -10.695 -15.785 1.00 86.31 90 VAL A N 1
ATOM 647 C CA . VAL A 1 90 ? 7.044 -11.518 -16.483 1.00 86.31 90 VAL A CA 1
ATOM 648 C C . VAL A 1 90 ? 6.959 -11.358 -18.002 1.00 86.31 90 VAL A C 1
ATOM 650 O O . VAL A 1 90 ? 7.982 -11.302 -18.679 1.00 86.31 90 VAL A O 1
ATOM 653 N N . THR A 1 91 ? 5.752 -11.264 -18.560 1.00 86.69 91 THR A N 1
ATOM 654 C CA . THR A 1 91 ? 5.566 -11.118 -20.016 1.00 86.69 91 THR A CA 1
ATOM 655 C C . THR A 1 91 ? 5.795 -9.689 -20.520 1.00 86.69 91 THR A C 1
ATOM 657 O O . THR A 1 91 ? 5.854 -9.472 -21.734 1.00 86.69 91 THR A O 1
ATOM 660 N N . GLY A 1 92 ? 5.903 -8.702 -19.621 1.00 82.62 92 GLY A N 1
ATOM 661 C CA . GLY A 1 92 ? 6.043 -7.286 -19.971 1.00 82.62 92 GLY A CA 1
ATOM 662 C C . GLY A 1 92 ? 4.857 -6.738 -20.774 1.00 82.62 92 GLY A C 1
ATOM 663 O O . GLY A 1 92 ? 4.992 -5.747 -21.498 1.00 82.62 92 GLY A O 1
ATOM 664 N N . THR A 1 93 ? 3.695 -7.396 -20.702 1.00 82.06 93 THR A N 1
ATOM 665 C CA . THR A 1 93 ? 2.514 -7.037 -21.503 1.00 82.06 93 THR A CA 1
ATOM 666 C C . THR A 1 93 ? 1.966 -5.673 -21.118 1.00 82.06 93 THR A C 1
ATOM 668 O O . THR A 1 93 ? 1.516 -4.948 -22.002 1.00 82.06 93 THR A O 1
ATOM 671 N N . LEU A 1 94 ? 2.065 -5.282 -19.843 1.00 78.38 94 LEU A N 1
ATOM 672 C CA . LEU A 1 94 ? 1.599 -3.976 -19.372 1.00 78.38 94 LEU A CA 1
ATOM 673 C C . LEU A 1 94 ? 2.248 -2.829 -20.157 1.00 78.38 94 LEU A C 1
ATOM 675 O O . LEU A 1 94 ? 1.549 -1.956 -20.663 1.00 78.38 94 LEU A O 1
ATOM 679 N N . THR A 1 95 ? 3.566 -2.867 -20.348 1.00 79.31 95 THR A N 1
ATOM 680 C CA . THR A 1 95 ? 4.300 -1.823 -21.077 1.00 79.31 95 THR A CA 1
ATOM 681 C C . THR A 1 95 ? 3.889 -1.762 -22.548 1.00 79.31 95 THR A C 1
ATOM 683 O O . THR A 1 95 ? 3.757 -0.677 -23.110 1.00 79.31 95 THR A O 1
ATOM 686 N N . LYS A 1 96 ? 3.621 -2.918 -23.171 1.00 80.12 96 LYS A N 1
ATOM 687 C CA . LYS A 1 96 ? 3.130 -2.992 -24.557 1.00 80.12 96 LYS A CA 1
ATOM 688 C C . LYS A 1 96 ? 1.719 -2.425 -24.690 1.00 80.12 96 LYS A C 1
ATOM 690 O O . LYS A 1 96 ? 1.447 -1.683 -25.626 1.00 80.12 96 LYS A O 1
ATOM 695 N N . ILE A 1 97 ? 0.841 -2.743 -23.741 1.00 78.19 97 ILE A N 1
ATOM 696 C CA . ILE A 1 97 ? -0.529 -2.224 -23.693 1.00 78.19 97 ILE A CA 1
ATOM 697 C C . ILE A 1 97 ? -0.506 -0.701 -23.532 1.00 78.19 97 ILE A C 1
ATOM 699 O O . ILE A 1 97 ? -1.167 -0.002 -24.295 1.00 78.19 97 ILE A O 1
ATOM 703 N N . VAL A 1 98 ? 0.301 -0.177 -22.605 1.00 77.25 98 VAL A N 1
ATOM 704 C CA . VAL A 1 98 ? 0.452 1.272 -22.387 1.00 77.25 98 VAL A CA 1
ATOM 705 C C . VAL A 1 98 ? 1.018 1.971 -23.627 1.00 77.25 98 VAL A C 1
ATOM 707 O O . VAL A 1 98 ? 0.548 3.051 -23.978 1.00 77.25 98 VAL A O 1
ATOM 710 N N . ALA A 1 99 ? 1.961 1.348 -24.339 1.00 79.94 99 ALA A N 1
ATOM 711 C CA . ALA A 1 99 ? 2.499 1.897 -25.584 1.00 79.94 99 ALA A CA 1
ATOM 712 C C . ALA A 1 99 ? 1.449 1.995 -26.710 1.00 79.94 99 ALA A C 1
ATOM 714 O O . ALA A 1 99 ? 1.527 2.904 -27.532 1.00 79.94 99 ALA A O 1
ATOM 715 N N . ILE A 1 100 ? 0.464 1.090 -26.742 1.00 81.31 100 ILE A N 1
ATOM 716 C CA . ILE A 1 100 ? -0.609 1.069 -27.753 1.00 81.31 100 ILE A CA 1
ATOM 717 C C . ILE A 1 100 ? -1.755 2.020 -27.378 1.00 81.31 100 ILE A C 1
ATOM 719 O O . ILE A 1 100 ? -2.298 2.715 -28.232 1.00 81.31 100 ILE A O 1
ATOM 723 N N . LEU A 1 101 ? -2.135 2.035 -26.101 1.00 78.38 101 LEU A N 1
ATOM 724 C CA . LEU A 1 101 ? -3.295 2.764 -25.580 1.00 78.38 101 LEU A CA 1
ATOM 725 C C . LEU A 1 101 ? -2.984 4.223 -25.204 1.00 78.38 101 LEU A C 1
ATOM 727 O O . LEU A 1 101 ? -3.892 5.048 -25.100 1.00 78.38 101 LEU A O 1
ATOM 731 N N . GLY A 1 102 ? -1.705 4.553 -25.025 1.00 79.31 102 GLY A N 1
ATOM 732 C CA . GLY A 1 102 ? -1.230 5.895 -24.709 1.00 79.31 102 GLY A CA 1
ATOM 733 C C . GLY A 1 102 ? -1.445 6.319 -23.250 1.00 79.31 102 GLY A C 1
ATOM 734 O O . GLY A 1 102 ? -2.164 5.700 -22.463 1.00 79.31 102 GLY A O 1
ATOM 735 N N . ASN A 1 103 ? -0.825 7.444 -22.884 1.00 78.62 103 ASN A N 1
ATOM 736 C CA . ASN A 1 103 ? -0.829 7.975 -21.513 1.00 78.62 103 ASN A CA 1
ATOM 737 C C . ASN A 1 103 ? -2.221 8.406 -21.009 1.00 78.62 103 ASN A C 1
ATOM 739 O O . ASN A 1 103 ? -2.421 8.529 -19.802 1.00 78.62 103 ASN A O 1
ATOM 743 N N . GLY A 1 104 ? -3.193 8.616 -21.904 1.00 81.00 104 GLY A N 1
ATOM 744 C CA . GLY A 1 104 ? -4.555 9.011 -21.531 1.00 81.00 104 GLY A CA 1
ATOM 745 C C . GLY A 1 104 ? -5.272 7.963 -20.677 1.00 81.00 104 GLY A C 1
ATOM 746 O O . GLY A 1 104 ? -5.972 8.313 -19.730 1.00 81.00 104 GLY A O 1
ATOM 747 N N . ILE A 1 105 ? -5.039 6.674 -20.941 1.00 80.81 105 ILE A N 1
ATOM 748 C CA . ILE A 1 105 ? -5.653 5.585 -20.166 1.00 80.81 105 ILE A CA 1
ATOM 749 C C . ILE A 1 105 ? -4.992 5.441 -18.793 1.00 80.81 105 ILE A C 1
ATOM 751 O O . ILE A 1 105 ? -5.687 5.247 -17.798 1.00 80.81 105 ILE A O 1
ATOM 755 N N . MET A 1 106 ? -3.674 5.640 -18.710 1.00 78.81 106 MET A N 1
ATOM 756 C CA . MET A 1 106 ? -2.955 5.701 -17.431 1.00 78.81 106 MET A CA 1
ATOM 757 C C . MET A 1 106 ? -3.479 6.846 -16.554 1.00 78.81 106 MET A C 1
ATOM 759 O O . MET A 1 106 ? -3.742 6.649 -15.368 1.00 78.81 106 MET A O 1
ATOM 763 N N . ALA A 1 107 ? -3.687 8.026 -17.148 1.00 82.44 107 ALA A N 1
ATOM 764 C CA . ALA A 1 107 ? -4.268 9.170 -16.454 1.00 82.44 107 ALA A CA 1
ATOM 765 C C . ALA A 1 107 ? -5.711 8.891 -15.997 1.00 82.44 107 ALA A C 1
ATOM 767 O O . ALA A 1 107 ? -6.052 9.181 -14.852 1.00 82.44 107 ALA A O 1
ATOM 768 N N . GLY A 1 108 ? -6.537 8.272 -16.848 1.00 84.62 108 GLY A N 1
ATOM 769 C CA . GLY A 1 108 ? -7.904 7.874 -16.497 1.00 84.62 108 GLY A CA 1
ATOM 770 C C . GLY A 1 108 ? -7.958 6.861 -15.350 1.00 84.62 108 GLY A C 1
ATOM 771 O O . GLY A 1 108 ? -8.762 7.009 -14.430 1.00 84.62 108 GLY A O 1
ATOM 772 N N . MET A 1 109 ? -7.060 5.874 -15.352 1.00 85.12 109 MET A N 1
ATOM 773 C CA . MET A 1 109 ? -6.944 4.884 -14.280 1.00 85.12 109 MET A CA 1
ATOM 774 C C . MET A 1 109 ? -6.532 5.535 -12.953 1.00 85.12 109 MET A C 1
ATOM 776 O O . MET A 1 109 ? -7.190 5.317 -11.935 1.00 85.12 109 MET A O 1
ATOM 780 N N . MET A 1 110 ? -5.494 6.380 -12.961 1.00 83.75 110 MET A N 1
ATOM 781 C CA . MET A 1 110 ? -5.054 7.100 -11.759 1.00 83.75 110 MET A CA 1
ATOM 782 C C . MET A 1 110 ? -6.130 8.059 -11.231 1.00 83.75 110 MET A C 1
ATOM 784 O O . MET A 1 110 ? -6.325 8.147 -10.020 1.00 83.75 110 MET A O 1
ATOM 788 N N . ALA A 1 111 ? -6.878 8.723 -12.117 1.00 85.38 111 ALA A N 1
ATOM 789 C CA . ALA A 1 111 ? -8.008 9.565 -11.729 1.00 85.38 111 ALA A CA 1
ATOM 790 C C . ALA A 1 111 ? -9.137 8.747 -11.076 1.00 85.38 111 ALA A C 1
ATOM 792 O O . ALA A 1 111 ? -9.666 9.149 -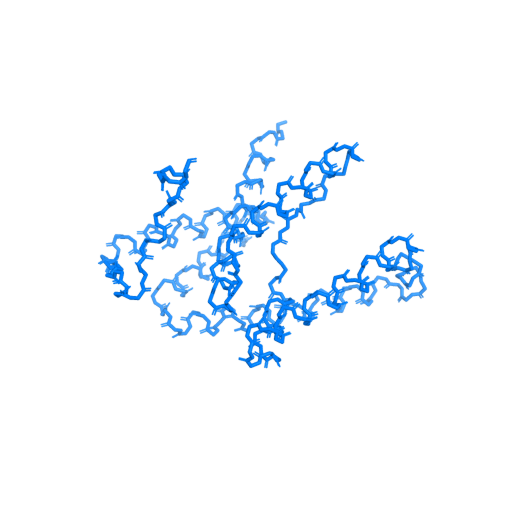10.039 1.00 85.38 111 ALA A O 1
ATOM 793 N N . GLY A 1 112 ? -9.472 7.578 -11.633 1.00 85.00 112 GLY A N 1
ATOM 794 C CA . GLY A 1 112 ? -10.477 6.674 -11.068 1.00 85.00 112 GLY A CA 1
ATOM 795 C C . GLY A 1 112 ? -10.109 6.179 -9.666 1.00 85.00 112 GLY A C 1
ATOM 796 O O . GLY A 1 112 ? -10.935 6.242 -8.751 1.00 85.00 112 GLY A O 1
ATOM 797 N N . VAL A 1 113 ? -8.853 5.763 -9.469 1.00 83.69 113 VAL A N 1
ATOM 798 C CA . VAL A 1 113 ? -8.334 5.378 -8.144 1.00 83.69 113 VAL A CA 1
ATOM 799 C C . VAL A 1 113 ? -8.361 6.571 -7.185 1.00 83.69 113 VAL A C 1
ATOM 801 O O . VAL A 1 113 ? -8.811 6.428 -6.050 1.00 83.69 113 VAL A O 1
ATOM 804 N N . GLY A 1 114 ? -7.977 7.766 -7.642 1.00 82.38 114 GLY A N 1
ATOM 805 C CA . GLY A 1 114 ? -8.034 8.988 -6.836 1.00 82.38 114 GLY A CA 1
ATOM 806 C C . GLY A 1 114 ? -9.439 9.300 -6.310 1.00 82.38 114 GLY A C 1
ATOM 807 O O . GLY A 1 114 ? -9.604 9.565 -5.119 1.00 82.38 114 GLY A O 1
ATOM 808 N N . ILE A 1 115 ? -10.466 9.201 -7.161 1.00 85.12 115 ILE A N 1
ATOM 809 C CA . ILE A 1 115 ? -11.870 9.413 -6.762 1.00 85.12 115 ILE A CA 1
ATOM 810 C C . ILE A 1 115 ? -12.319 8.353 -5.747 1.00 85.12 115 ILE A C 1
ATOM 812 O O . ILE A 1 115 ? -12.973 8.679 -4.752 1.00 85.12 115 ILE A O 1
ATOM 816 N N . MET A 1 116 ? -11.954 7.087 -5.966 1.00 82.12 116 MET A N 1
ATOM 817 C CA . MET A 1 116 ? -12.277 5.992 -5.048 1.00 82.12 116 MET A CA 1
ATOM 818 C C . MET A 1 116 ? -11.656 6.214 -3.663 1.00 82.12 116 MET A C 1
ATOM 820 O O . MET A 1 116 ? -12.355 6.122 -2.652 1.00 82.12 116 MET A O 1
ATOM 824 N N . LEU A 1 117 ? -10.366 6.557 -3.611 1.00 77.31 117 LEU A N 1
ATOM 825 C CA . LEU A 1 117 ? -9.658 6.834 -2.362 1.00 77.31 117 LEU A CA 1
ATOM 826 C C . LEU A 1 117 ? -10.213 8.076 -1.658 1.00 77.31 117 LEU A C 1
ATOM 828 O O . LEU A 1 117 ? -10.363 8.056 -0.438 1.00 77.31 117 LEU A O 1
ATOM 832 N N . ALA A 1 118 ? -10.590 9.121 -2.403 1.00 79.56 118 ALA A N 1
ATOM 833 C CA . ALA A 1 118 ? -11.243 10.300 -1.838 1.00 79.56 118 ALA A CA 1
ATOM 834 C C . ALA A 1 118 ? -12.574 9.939 -1.160 1.00 79.56 118 ALA A C 1
ATOM 836 O O . ALA A 1 118 ? -12.835 10.382 -0.041 1.00 79.56 118 ALA A O 1
ATOM 837 N N . LYS A 1 119 ? -13.390 9.080 -1.787 1.00 77.69 119 LYS A N 1
ATOM 838 C CA . LYS A 1 119 ? -14.629 8.580 -1.175 1.00 77.69 119 LYS A CA 1
ATOM 839 C C . LYS A 1 119 ? -14.343 7.813 0.121 1.00 77.69 119 LYS A C 1
ATOM 841 O O . LYS A 1 119 ? -14.966 8.099 1.139 1.00 77.69 119 LYS A O 1
ATOM 846 N N . ILE A 1 120 ? -13.374 6.894 0.105 1.00 72.88 120 ILE A N 1
ATOM 847 C CA . ILE A 1 120 ? -12.985 6.111 1.292 1.00 72.88 120 ILE A CA 1
ATOM 848 C C . ILE A 1 120 ? -12.494 7.031 2.419 1.00 72.88 120 ILE A C 1
ATOM 850 O O . ILE A 1 120 ? -12.877 6.846 3.574 1.00 72.88 120 ILE A O 1
ATOM 854 N N . ALA A 1 121 ? -11.689 8.045 2.094 1.00 68.94 121 ALA A N 1
ATOM 855 C CA . ALA A 1 121 ? -11.201 9.022 3.062 1.00 68.94 121 ALA A CA 1
ATOM 856 C C . ALA A 1 121 ? -12.348 9.831 3.691 1.00 68.94 121 ALA A C 1
ATOM 858 O O . ALA A 1 121 ? -12.370 10.024 4.906 1.00 68.94 121 ALA A O 1
ATOM 859 N N . VAL A 1 122 ? -13.333 10.257 2.892 1.00 75.44 122 VAL A N 1
ATOM 860 C CA . VAL A 1 122 ? -14.523 10.970 3.388 1.00 75.44 122 VAL A CA 1
ATOM 861 C C . VAL A 1 122 ? -15.392 10.067 4.267 1.00 75.44 122 VAL A C 1
ATOM 863 O O . VAL A 1 122 ? -15.846 10.505 5.326 1.00 75.44 122 VAL A O 1
ATOM 866 N N . ASP A 1 123 ? -15.602 8.812 3.875 1.00 71.38 123 ASP A N 1
ATOM 867 C CA . ASP A 1 123 ? -16.372 7.846 4.667 1.00 71.38 123 ASP A CA 1
ATOM 868 C C . ASP A 1 123 ? -15.682 7.544 6.008 1.00 71.38 123 ASP A C 1
ATOM 870 O O . ASP A 1 123 ? -16.338 7.461 7.052 1.00 71.38 123 ASP A O 1
ATOM 874 N N . MET A 1 124 ? -14.349 7.464 6.013 1.00 67.19 124 MET A N 1
ATOM 875 C CA . MET A 1 124 ? -13.547 7.317 7.229 1.00 67.19 124 MET A CA 1
ATOM 876 C C . MET A 1 124 ? -13.627 8.567 8.118 1.00 67.19 124 MET A C 1
ATOM 878 O O . MET 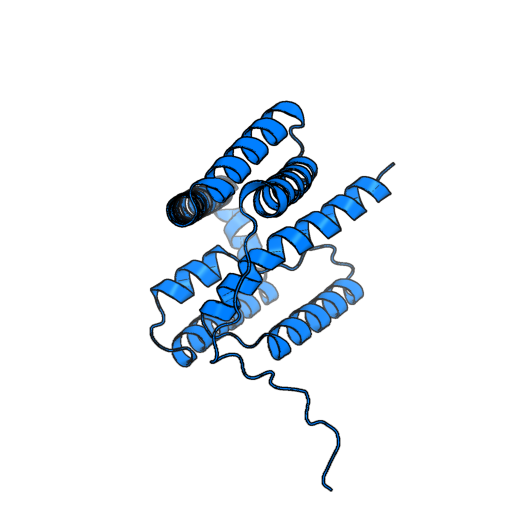A 1 124 ? -13.858 8.451 9.322 1.00 67.19 124 MET A O 1
ATOM 882 N N . ALA A 1 125 ? -13.534 9.764 7.532 1.00 66.44 125 ALA A N 1
ATOM 883 C CA . ALA A 1 125 ? -13.659 11.021 8.268 1.00 66.44 125 ALA A CA 1
ATOM 884 C C . ALA A 1 125 ? -15.063 11.240 8.849 1.00 66.44 125 ALA A C 1
ATOM 886 O O . ALA A 1 125 ? -15.211 11.896 9.877 1.00 66.44 125 ALA A O 1
ATOM 887 N N . ARG A 1 126 ? -16.110 10.675 8.238 1.00 65.56 126 ARG A N 1
ATOM 888 C CA . ARG A 1 126 ? -17.468 10.711 8.802 1.00 65.56 126 ARG A CA 1
ATOM 889 C C . ARG A 1 126 ? -17.628 9.819 10.033 1.00 65.56 126 ARG A C 1
ATOM 891 O O . ARG A 1 126 ? -18.444 10.168 10.886 1.00 65.56 126 ARG A O 1
ATOM 898 N N . LYS A 1 127 ? -16.879 8.713 10.127 1.00 64.12 127 LYS A N 1
ATOM 899 C CA . LYS A 1 127 ? -16.872 7.825 11.304 1.00 64.12 127 LYS A CA 1
ATOM 900 C C . LYS A 1 127 ? -16.155 8.456 12.502 1.00 64.12 127 LYS A C 1
ATOM 902 O O . LYS A 1 127 ? -16.680 8.381 13.603 1.00 64.12 127 LYS A O 1
ATOM 907 N N . GLU A 1 128 ? -15.034 9.140 12.278 1.00 63.91 128 GLU A N 1
ATOM 908 C CA . GLU A 1 128 ? -14.253 9.835 13.318 1.00 63.91 128 GLU A CA 1
ATOM 909 C C . GLU A 1 128 ? -14.131 11.333 12.990 1.00 63.91 128 GLU A C 1
ATOM 911 O O . GLU A 1 128 ? -13.104 11.811 12.501 1.00 63.91 128 GLU A O 1
ATOM 916 N N . ARG A 1 129 ? -15.214 12.091 13.230 1.00 59.03 129 ARG A N 1
ATOM 917 C CA . ARG A 1 129 ? -15.369 13.475 12.734 1.00 59.03 129 ARG A CA 1
ATOM 918 C C . ARG A 1 129 ? -14.245 14.422 13.147 1.00 59.03 129 ARG A C 1
ATOM 920 O O . ARG A 1 129 ? -13.825 15.226 12.325 1.00 59.03 129 ARG A O 1
ATOM 927 N N . ILE A 1 130 ? -13.764 14.360 14.389 1.00 57.50 130 ILE A N 1
ATOM 928 C CA . ILE A 1 130 ? -12.811 15.358 14.910 1.00 57.50 130 ILE A CA 1
ATOM 929 C C . ILE A 1 130 ? -11.396 15.102 14.370 1.00 57.50 130 ILE A C 1
ATOM 931 O O . ILE A 1 130 ? -10.758 16.022 13.858 1.00 57.50 130 ILE A O 1
ATOM 935 N N . SER A 1 131 ? -10.916 13.856 14.416 1.00 58.69 131 SER A N 1
ATOM 936 C CA . SER A 1 131 ? -9.577 13.498 13.920 1.00 58.69 131 SER A CA 1
ATOM 937 C C . SER A 1 131 ? -9.528 13.420 12.385 1.00 58.69 131 SER A C 1
ATOM 939 O O . SER A 1 131 ? -8.583 13.902 11.761 1.00 58.69 131 SER A O 1
ATOM 941 N N . GLY A 1 132 ? -10.586 12.910 11.747 1.00 60.84 132 GLY A N 1
ATOM 942 C CA . GLY A 1 132 ? -10.666 12.782 10.293 1.00 60.84 132 GLY A CA 1
ATOM 943 C C . GLY A 1 132 ? -10.756 14.124 9.563 1.00 60.84 132 GLY A C 1
ATOM 944 O O . GLY A 1 132 ? -10.005 14.356 8.617 1.00 60.84 132 GLY A O 1
ATOM 945 N N . LEU A 1 133 ? -11.624 15.044 10.011 1.00 68.19 133 LEU A N 1
ATOM 946 C CA . LEU A 1 133 ? -11.740 16.368 9.380 1.00 68.19 133 LEU A CA 1
ATOM 947 C C . LEU A 1 133 ? -10.508 17.240 9.634 1.00 68.19 133 LEU A C 1
ATOM 949 O O . LEU A 1 133 ? -10.084 17.960 8.730 1.00 68.19 133 LEU A O 1
ATOM 953 N N . SER A 1 134 ? -9.910 17.160 10.829 1.00 64.00 134 SER A N 1
ATOM 954 C CA . SER A 1 134 ? -8.675 17.895 11.125 1.00 64.00 134 SER A CA 1
ATOM 955 C C . SER A 1 134 ? -7.499 17.387 10.289 1.00 64.00 134 SER A C 1
ATOM 957 O O . SER A 1 134 ? -6.767 18.202 9.733 1.00 64.00 134 SER A O 1
ATOM 959 N N . SER A 1 135 ? -7.364 16.070 10.096 1.00 63.62 135 SER A N 1
ATOM 960 C CA . SER A 1 135 ? -6.323 15.493 9.236 1.00 63.62 135 SER A CA 1
ATOM 961 C C . SER A 1 135 ? -6.490 15.892 7.764 1.00 63.62 135 SER A C 1
ATOM 963 O O . SER A 1 135 ? -5.529 16.337 7.135 1.00 63.62 135 SER A O 1
ATOM 965 N N . ILE A 1 136 ? -7.720 15.843 7.231 1.00 68.94 136 ILE A N 1
ATOM 966 C CA . ILE A 1 136 ? -8.016 16.297 5.860 1.00 68.94 136 ILE A CA 1
ATOM 967 C C . ILE A 1 136 ? -7.702 17.791 5.701 1.00 68.94 136 ILE A C 1
ATOM 969 O O . ILE A 1 136 ? -7.062 18.183 4.726 1.00 68.94 136 ILE A O 1
ATOM 973 N N . GLY A 1 137 ? -8.101 18.629 6.663 1.00 68.38 137 GLY A N 1
ATOM 974 C CA . GLY A 1 137 ? -7.827 20.067 6.630 1.00 68.38 137 GLY A CA 1
ATOM 975 C C . GLY A 1 137 ? -6.330 20.389 6.646 1.00 68.38 137 GLY A C 1
ATOM 976 O O . GLY A 1 137 ? -5.862 21.187 5.831 1.00 68.38 137 GLY A O 1
ATOM 977 N N . ILE A 1 138 ? -5.563 19.728 7.520 1.00 66.31 138 ILE A N 1
ATOM 978 C CA . ILE A 1 138 ? -4.105 19.901 7.613 1.00 66.31 138 ILE A CA 1
ATOM 979 C C . ILE A 1 138 ? -3.416 19.399 6.338 1.00 66.31 138 ILE A C 1
ATOM 981 O O . ILE A 1 138 ? -2.491 20.051 5.851 1.00 66.31 138 ILE A O 1
ATOM 985 N N . ALA A 1 139 ? -3.874 18.287 5.755 1.00 62.91 139 ALA A N 1
ATOM 986 C CA . ALA A 1 139 ? -3.350 17.774 4.491 1.00 62.91 139 ALA A CA 1
ATOM 987 C C . ALA A 1 139 ? -3.595 18.754 3.329 1.00 62.91 139 ALA A C 1
ATOM 989 O O . ALA A 1 139 ? -2.677 19.065 2.577 1.00 62.91 139 ALA A O 1
ATOM 990 N N . VAL A 1 140 ? -4.799 19.316 3.203 1.00 69.19 140 VAL A N 1
ATOM 991 C CA . VAL A 1 140 ? -5.104 20.284 2.134 1.00 69.19 140 VAL A CA 1
ATOM 992 C C . VAL A 1 140 ? -4.285 21.568 2.294 1.00 69.19 140 VAL A C 1
ATOM 994 O O . VAL A 1 140 ? -3.705 22.053 1.322 1.00 69.19 140 VAL A O 1
ATOM 997 N N . LEU A 1 141 ? -4.181 22.098 3.516 1.00 65.69 141 LEU A N 1
ATOM 998 C CA . LEU A 1 141 ? -3.405 23.310 3.797 1.00 65.6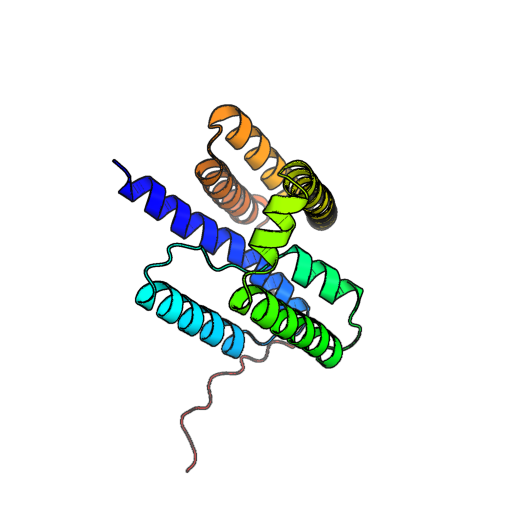9 141 LEU A CA 1
ATOM 999 C C . LEU A 1 141 ? -1.905 23.113 3.548 1.00 65.69 141 LEU A C 1
ATOM 1001 O O . LEU A 1 141 ? -1.276 23.943 2.894 1.00 65.69 141 LEU A O 1
ATOM 1005 N N . SER A 1 142 ? -1.331 22.008 4.028 1.00 59.81 142 SER A N 1
ATOM 1006 C CA . SER A 1 142 ? 0.093 21.711 3.824 1.00 59.81 142 SER A CA 1
ATOM 1007 C C . SER A 1 142 ? 0.421 21.431 2.356 1.00 59.81 142 SER A C 1
ATOM 1009 O O . SER A 1 142 ? 1.461 21.872 1.871 1.00 59.81 142 SER A O 1
ATOM 1011 N N . TYR A 1 143 ? -0.475 20.780 1.610 1.00 61.44 143 TYR A N 1
ATOM 1012 C CA . TYR A 1 143 ? -0.290 20.569 0.175 1.00 61.44 143 TYR A CA 1
ATOM 1013 C C . TYR A 1 143 ? -0.309 21.880 -0.622 1.00 61.44 143 TYR A C 1
ATOM 1015 O O . TYR A 1 143 ? 0.535 22.082 -1.494 1.00 61.44 143 TYR A O 1
ATOM 1023 N N . LEU A 1 144 ? -1.225 22.801 -0.300 1.00 62.84 144 LEU A N 1
ATOM 1024 C CA . LEU A 1 144 ? -1.329 24.096 -0.984 1.00 62.84 144 LEU A CA 1
ATOM 1025 C C . LEU A 1 144 ? -0.101 24.992 -0.764 1.00 62.84 144 LEU A C 1
ATOM 1027 O O . LEU A 1 144 ? 0.273 25.739 -1.669 1.00 62.84 144 LEU A O 1
ATOM 1031 N N . VAL A 1 145 ? 0.525 24.911 0.413 1.00 61.97 145 VAL A N 1
ATOM 1032 C CA . VAL A 1 145 ? 1.698 25.726 0.766 1.00 61.97 145 VAL A CA 1
ATOM 1033 C C . VAL A 1 145 ? 2.994 25.104 0.250 1.00 61.97 145 VAL A C 1
ATOM 1035 O O . VAL A 1 145 ? 3.820 25.812 -0.321 1.00 61.97 145 VAL A O 1
ATOM 1038 N N . THR A 1 146 ? 3.186 23.795 0.430 1.00 58.66 146 THR A N 1
ATOM 1039 C CA . THR A 1 146 ? 4.479 23.154 0.150 1.00 58.66 146 THR A CA 1
ATOM 1040 C C . THR A 1 146 ? 4.566 22.570 -1.262 1.00 58.66 146 THR A C 1
ATOM 1042 O O . THR A 1 146 ? 5.669 22.448 -1.780 1.00 58.66 146 THR A O 1
ATOM 1045 N N . LYS A 1 147 ? 3.445 22.207 -1.909 1.00 56.28 147 LYS A N 1
ATOM 1046 C CA . LYS A 1 147 ? 3.378 21.451 -3.186 1.00 56.28 147 LYS A CA 1
ATOM 1047 C C . LYS A 1 147 ? 4.128 20.103 -3.209 1.00 56.28 147 LYS A C 1
ATOM 1049 O O . LYS A 1 147 ? 3.998 19.366 -4.183 1.00 56.28 147 LYS A O 1
ATOM 1054 N N . ASP A 1 148 ? 4.829 19.744 -2.134 1.00 55.34 148 ASP A N 1
ATOM 1055 C CA . ASP A 1 148 ? 5.505 18.464 -1.947 1.00 55.34 148 ASP A CA 1
ATOM 1056 C C . ASP A 1 148 ? 4.649 17.480 -1.151 1.00 55.34 148 ASP A C 1
ATOM 1058 O O . ASP A 1 148 ? 4.333 17.688 0.023 1.00 55.34 148 ASP A O 1
ATOM 1062 N N . LEU A 1 149 ? 4.358 16.343 -1.783 1.00 55.03 149 LEU A N 1
ATOM 1063 C CA . LEU A 1 149 ? 3.502 15.290 -1.236 1.00 55.03 149 LEU A CA 1
ATOM 1064 C C . LEU A 1 149 ? 4.056 14.685 0.068 1.00 55.03 149 LEU A C 1
ATOM 1066 O O . LEU A 1 149 ? 3.299 14.314 0.962 1.00 55.03 149 LEU A O 1
ATOM 1070 N N . VAL A 1 150 ? 5.383 14.614 0.198 1.00 56.88 150 VAL A N 1
ATOM 1071 C CA . VAL A 1 150 ? 6.061 14.036 1.369 1.00 56.88 150 VAL A CA 1
ATOM 1072 C C . VAL A 1 150 ? 5.824 14.889 2.618 1.00 56.88 150 VAL A C 1
ATOM 1074 O O . VAL A 1 150 ? 5.446 14.366 3.667 1.00 56.88 150 VAL A O 1
ATOM 1077 N N . TRP A 1 151 ? 5.969 16.211 2.501 1.00 51.59 151 TRP A N 1
ATOM 1078 C CA . TRP A 1 151 ? 5.731 17.142 3.606 1.00 51.59 151 TRP A CA 1
ATOM 1079 C C . TRP A 1 151 ? 4.260 17.184 4.017 1.00 51.59 151 TRP A C 1
ATOM 1081 O O . TRP A 1 151 ? 3.963 17.261 5.209 1.00 51.59 151 TRP A O 1
ATOM 1091 N N . THR A 1 152 ? 3.345 17.047 3.056 1.00 58.88 152 THR A N 1
ATOM 1092 C CA . THR A 1 152 ? 1.905 16.924 3.314 1.00 58.88 152 THR A CA 1
ATOM 1093 C C . THR A 1 152 ? 1.572 15.709 4.183 1.00 58.88 152 THR A C 1
ATOM 1095 O O . THR A 1 152 ? 0.818 15.822 5.152 1.00 58.88 152 THR A O 1
ATOM 1098 N N . ILE A 1 153 ? 2.146 14.542 3.875 1.00 62.91 153 ILE A N 1
ATOM 1099 C CA . ILE A 1 153 ? 1.908 13.305 4.637 1.00 62.91 153 ILE A CA 1
ATOM 1100 C C . ILE A 1 153 ? 2.482 13.436 6.050 1.00 62.91 153 ILE A C 1
ATOM 1102 O O . ILE A 1 153 ? 1.788 13.165 7.026 1.00 62.91 153 ILE A O 1
ATOM 1106 N N . VAL A 1 154 ? 3.723 13.907 6.179 1.00 60.53 154 VAL A N 1
ATOM 1107 C CA . VAL A 1 154 ? 4.391 14.022 7.483 1.00 60.53 154 VAL A CA 1
ATOM 1108 C C . VAL A 1 154 ? 3.659 15.013 8.396 1.00 60.53 154 VAL A C 1
ATOM 1110 O O . VAL A 1 154 ? 3.359 14.682 9.543 1.00 60.53 154 VAL A O 1
ATOM 1113 N N . LEU A 1 155 ? 3.300 16.197 7.892 1.00 61.84 155 LEU A N 1
ATOM 1114 C CA . LEU A 1 155 ? 2.601 17.212 8.688 1.00 61.84 155 LEU A CA 1
ATOM 1115 C C . LEU A 1 155 ? 1.164 16.812 9.032 1.00 61.84 155 LEU A C 1
ATOM 1117 O O . LEU A 1 155 ? 0.731 17.046 10.161 1.00 61.84 155 LEU A O 1
ATOM 1121 N N . SER A 1 156 ? 0.427 16.190 8.105 1.00 56.31 156 SER A N 1
ATOM 1122 C CA . SER A 1 156 ? -0.941 15.728 8.381 1.00 56.31 156 SER A CA 1
ATOM 1123 C C . SER A 1 156 ? -0.975 14.598 9.408 1.00 56.31 156 SER A C 1
ATOM 1125 O O . SER A 1 156 ? -1.806 14.633 10.316 1.00 56.31 156 SER A O 1
ATOM 1127 N N . VAL A 1 157 ? -0.042 13.643 9.347 1.00 62.84 157 VAL A N 1
ATOM 1128 C CA . VAL A 1 157 ? 0.037 12.538 10.316 1.00 62.84 157 VAL A CA 1
ATOM 1129 C C . VAL A 1 157 ? 0.472 13.037 11.692 1.00 62.84 157 VAL A C 1
ATOM 1131 O O . VAL A 1 157 ? -0.170 12.696 12.685 1.00 62.84 157 VAL A O 1
ATOM 1134 N N . ILE A 1 158 ? 1.509 13.877 11.772 1.00 66.06 158 ILE A N 1
ATOM 1135 C CA . ILE A 1 158 ? 1.979 14.437 13.050 1.00 66.06 158 ILE A CA 1
ATOM 1136 C C . ILE A 1 158 ? 0.903 15.337 13.667 1.00 66.06 158 ILE A C 1
ATOM 1138 O O . ILE A 1 158 ? 0.579 15.190 14.845 1.00 66.06 158 ILE A O 1
ATOM 1142 N N . GLY A 1 159 ? 0.308 16.228 12.870 1.00 60.44 159 GLY A N 1
ATOM 1143 C CA . GLY A 1 159 ? -0.740 17.140 13.322 1.00 60.44 159 GLY A CA 1
ATOM 1144 C C . GLY A 1 159 ? -1.997 16.408 13.790 1.00 60.44 159 GLY A C 1
ATOM 1145 O O . GLY A 1 159 ? -2.490 16.678 14.883 1.00 60.44 159 GLY A O 1
ATOM 1146 N N . SER A 1 160 ? -2.485 15.435 13.016 1.00 55.53 160 SER A N 1
ATOM 1147 C CA . SER A 1 160 ? -3.666 14.646 13.401 1.00 55.53 160 SER A CA 1
ATOM 1148 C C . SER A 1 160 ? -3.412 13.751 14.614 1.00 55.53 160 SER A C 1
ATOM 1150 O O . SER A 1 160 ? -4.298 13.615 15.458 1.00 55.53 160 SER A O 1
ATOM 1152 N N . SER A 1 161 ? -2.198 13.211 14.761 1.00 56.72 161 SER A N 1
ATOM 1153 C CA . SER A 1 161 ? -1.807 12.399 15.922 1.00 56.72 161 SER A CA 1
ATOM 1154 C C . SER A 1 161 ? -1.688 13.243 17.194 1.00 56.72 161 SER A C 1
ATOM 1156 O O . SER A 1 161 ? -2.185 12.842 18.244 1.00 56.72 161 SER A O 1
ATOM 1158 N N . LEU A 1 162 ? -1.109 14.446 17.113 1.00 62.34 162 LEU A N 1
ATOM 1159 C CA . LEU A 1 162 ? -1.057 15.386 18.240 1.00 62.34 162 LEU A CA 1
ATOM 1160 C C . LEU A 1 162 ? -2.458 15.843 18.664 1.00 62.34 162 LEU A C 1
ATOM 1162 O O . LEU A 1 162 ? -2.754 15.860 19.857 1.00 62.34 162 LEU A O 1
ATOM 1166 N N . ILE A 1 163 ? -3.339 16.149 17.707 1.00 59.69 163 ILE A N 1
ATOM 1167 C CA . ILE A 1 163 ? -4.729 16.535 17.993 1.00 59.69 163 ILE A CA 1
ATOM 1168 C C . ILE A 1 163 ? -5.507 15.368 18.616 1.00 59.69 163 ILE A C 1
ATOM 1170 O O . ILE A 1 163 ? -6.263 15.583 19.560 1.00 59.69 163 ILE A O 1
ATOM 1174 N N . ALA A 1 164 ? -5.299 14.133 18.155 1.00 54.81 164 ALA A N 1
ATOM 1175 C CA . ALA A 1 164 ? -5.961 12.958 18.724 1.00 54.81 164 ALA A CA 1
ATOM 1176 C C . ALA A 1 164 ? -5.499 12.653 20.163 1.00 54.81 164 ALA A C 1
ATOM 1178 O O . ALA A 1 164 ? -6.319 12.305 21.019 1.00 54.81 164 ALA A O 1
ATOM 1179 N N . VAL A 1 165 ? -4.204 12.825 20.450 1.00 56.38 165 VAL A N 1
ATOM 1180 C CA . VAL A 1 165 ? -3.613 12.575 21.776 1.00 56.38 165 VAL A CA 1
ATOM 1181 C C . VAL A 1 165 ? -3.981 13.673 22.779 1.00 56.38 165 VAL A C 1
ATOM 1183 O O . VAL A 1 165 ? -4.419 13.369 23.891 1.00 56.38 165 VAL A O 1
ATOM 1186 N N . PHE A 1 166 ? -3.851 14.945 22.394 1.00 55.12 166 PHE A N 1
ATOM 1187 C CA . PHE A 1 166 ? -4.097 16.074 23.297 1.00 55.12 166 PHE A CA 1
ATOM 1188 C C . PHE A 1 166 ? -5.564 16.516 23.352 1.00 55.12 166 PHE A C 1
ATOM 1190 O O . PHE A 1 166 ? -5.998 17.012 24.387 1.00 55.12 166 PHE A O 1
ATOM 1197 N N . GLY A 1 167 ? -6.334 16.338 22.275 1.00 50.69 167 GLY A N 1
ATOM 1198 C CA . GLY A 1 167 ? -7.721 16.805 22.186 1.00 50.69 167 GLY A CA 1
ATOM 1199 C C . GLY A 1 167 ? -8.771 15.810 22.683 1.00 50.69 167 GLY A C 1
ATOM 1200 O O . GLY A 1 167 ? -9.822 16.237 23.152 1.00 50.69 167 GLY A O 1
ATOM 1201 N N . THR A 1 168 ? -8.512 14.501 22.601 1.00 49.81 168 THR A N 1
ATOM 1202 C CA . THR A 1 168 ? -9.546 13.474 22.852 1.00 49.81 168 THR A CA 1
ATOM 1203 C C . THR A 1 168 ? -9.226 12.447 23.935 1.00 49.81 168 THR A C 1
ATOM 1205 O O . THR A 1 168 ? -10.115 11.662 24.242 1.00 49.81 168 THR A O 1
ATOM 1208 N N . HIS A 1 169 ? -8.026 12.431 24.541 1.00 47.31 169 HIS A N 1
ATOM 1209 C CA . HIS A 1 169 ? -7.667 11.449 25.589 1.00 47.31 169 HIS A CA 1
ATOM 1210 C C . HIS A 1 169 ? -8.138 10.019 25.239 1.00 47.31 169 HIS A C 1
ATOM 1212 O O . HIS A 1 169 ? -8.759 9.323 26.041 1.00 47.31 169 HIS A O 1
ATOM 1218 N N . TYR A 1 170 ? -7.893 9.596 23.995 1.00 48.00 170 TYR A N 1
ATOM 1219 C CA . TYR A 1 170 ? -8.411 8.336 23.469 1.00 48.00 170 TYR A CA 1
ATOM 1220 C C . TYR A 1 170 ? -7.695 7.162 24.155 1.00 48.00 170 TYR A C 1
ATOM 1222 O O . TYR A 1 170 ? -6.611 6.743 23.748 1.00 48.00 170 TYR A O 1
ATOM 1230 N N . ARG A 1 171 ? -8.286 6.637 25.233 1.00 43.19 171 ARG A N 1
ATOM 1231 C CA . ARG A 1 171 ? -7.984 5.298 25.741 1.00 43.19 171 ARG A CA 1
ATOM 1232 C C . ARG A 1 171 ? -8.685 4.307 24.822 1.00 43.19 171 ARG A C 1
ATOM 1234 O O . ARG A 1 171 ? -9.892 4.120 24.913 1.00 43.19 171 ARG A O 1
ATOM 1241 N N . ALA A 1 172 ? -7.929 3.680 23.929 1.00 47.03 172 ALA A N 1
ATOM 1242 C CA . ALA A 1 172 ? -8.370 2.426 23.345 1.00 47.03 172 ALA A CA 1
ATOM 1243 C C . ALA A 1 172 ? -8.302 1.363 24.453 1.00 47.03 172 ALA A C 1
ATOM 1245 O O . ALA A 1 172 ? -7.224 0.840 24.736 1.00 47.03 172 ALA A O 1
ATOM 1246 N N . ASP A 1 173 ? -9.424 1.078 25.115 1.00 43.06 173 ASP A N 1
ATOM 1247 C CA . ASP A 1 173 ? -9.542 -0.175 25.857 1.00 43.06 173 ASP A CA 1
ATOM 1248 C C . ASP A 1 173 ? -9.496 -1.314 24.833 1.00 43.06 173 ASP A C 1
ATOM 1250 O O . ASP A 1 173 ? -10.262 -1.342 23.864 1.00 43.06 173 ASP A O 1
ATOM 1254 N N . LEU A 1 174 ? -8.521 -2.211 24.999 1.00 50.56 174 LEU A N 1
ATOM 1255 C CA . LEU A 1 174 ? -8.357 -3.362 24.123 1.00 50.56 174 LEU A CA 1
ATOM 1256 C C . LEU A 1 174 ? -9.619 -4.232 24.219 1.00 50.56 174 LEU A C 1
ATOM 1258 O O . LEU A 1 174 ? -10.002 -4.612 25.326 1.00 50.56 174 LEU A O 1
ATOM 1262 N N . PRO A 1 175 ? -10.258 -4.597 23.096 1.00 43.00 175 PRO A N 1
ATOM 1263 C CA . PRO A 1 175 ? -11.371 -5.529 23.144 1.00 43.00 175 PRO A CA 1
ATOM 1264 C C . PRO A 1 175 ? -10.882 -6.897 23.649 1.00 43.00 175 PRO A C 1
ATOM 1266 O O . PRO A 1 175 ? -9.874 -7.416 23.164 1.00 43.00 175 PRO A O 1
ATOM 1269 N N . GLU A 1 176 ? -11.615 -7.496 24.596 1.00 47.47 176 GLU A N 1
ATOM 1270 C CA . GLU A 1 176 ? -11.277 -8.754 25.300 1.00 47.47 176 GLU A CA 1
ATOM 1271 C C . GLU A 1 176 ? -10.976 -9.955 24.377 1.00 47.47 176 GLU A C 1
ATOM 1273 O O . GLU A 1 176 ? -10.420 -10.962 24.811 1.00 47.47 176 GLU A O 1
ATOM 1278 N N . HIS A 1 177 ? -11.297 -9.865 23.084 1.00 48.16 177 HIS A N 1
ATOM 1279 C CA . HIS A 1 177 ? -11.003 -10.898 22.091 1.00 48.16 177 HIS A CA 1
ATOM 1280 C C . HIS A 1 177 ? -9.586 -10.820 21.490 1.00 48.16 177 HIS A C 1
ATOM 1282 O O . HIS A 1 177 ? -9.218 -11.689 20.695 1.00 48.16 177 HIS A O 1
ATOM 1288 N N . VAL A 1 178 ? -8.768 -9.820 21.838 1.00 50.19 178 VAL A N 1
ATOM 1289 C CA . VAL A 1 178 ? -7.327 -9.821 21.527 1.00 50.19 178 VAL A CA 1
ATOM 1290 C C . VAL A 1 178 ? -6.589 -10.462 22.695 1.00 50.19 178 VAL A C 1
ATOM 1292 O O . VAL A 1 178 ? -5.883 -9.817 23.464 1.00 50.19 178 VAL A O 1
ATOM 1295 N N . VAL A 1 179 ? -6.746 -11.780 22.822 1.00 46.75 179 VAL A N 1
ATOM 1296 C CA . VAL A 1 179 ? -5.757 -12.584 23.537 1.00 46.75 179 VAL A CA 1
ATOM 1297 C C . VAL A 1 179 ? -4.442 -12.345 22.810 1.00 46.75 179 VAL A C 1
ATOM 1299 O O . VAL A 1 179 ? -4.325 -12.685 21.629 1.00 46.75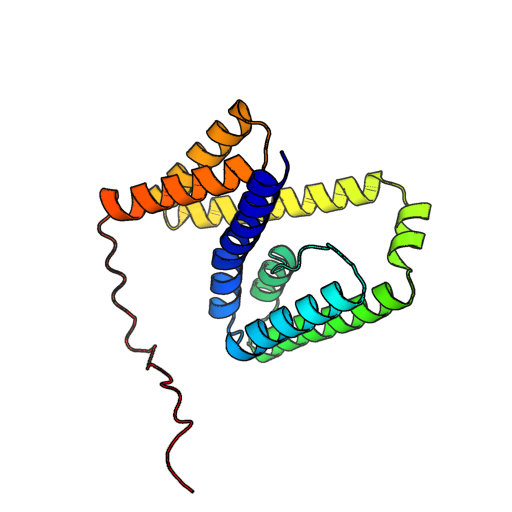 179 VAL A O 1
ATOM 1302 N N . GLU A 1 180 ? -3.465 -11.746 23.495 1.00 46.78 180 GLU A N 1
ATOM 1303 C CA . GLU A 1 180 ? -2.066 -11.817 23.093 1.00 46.78 180 GLU A CA 1
ATOM 1304 C C . GLU A 1 180 ? -1.804 -13.266 22.668 1.00 46.78 180 GLU A C 1
ATOM 1306 O O . GLU A 1 180 ? -1.685 -14.160 23.512 1.00 46.78 180 GLU A O 1
ATOM 1311 N N . ARG A 1 181 ? -1.683 -13.545 21.364 1.00 45.69 181 ARG A N 1
ATOM 1312 C CA . ARG A 1 181 ? -0.946 -14.734 20.931 1.00 45.69 181 ARG A CA 1
ATOM 1313 C C . ARG A 1 181 ? 0.515 -14.442 21.222 1.00 45.69 181 ARG A C 1
ATOM 1315 O O . ARG A 1 181 ? 1.319 -14.192 20.329 1.00 45.69 181 ARG A O 1
ATOM 1322 N N . ARG A 1 182 ? 0.828 -14.449 22.517 1.00 43.56 182 ARG A N 1
ATOM 1323 C CA . ARG A 1 182 ? 2.163 -14.518 23.065 1.00 43.56 182 ARG A CA 1
ATOM 1324 C C . ARG A 1 182 ? 2.825 -15.682 22.338 1.00 43.56 182 ARG A C 1
ATOM 1326 O O . ARG A 1 182 ? 2.304 -16.800 22.349 1.00 43.56 182 ARG A O 1
ATOM 1333 N N . LEU A 1 183 ? 3.917 -15.389 21.644 1.00 40.69 183 LEU A N 1
ATOM 1334 C CA . LEU A 1 183 ? 4.760 -16.362 20.963 1.00 40.69 183 LEU A CA 1
ATOM 1335 C C . LEU A 1 183 ? 5.149 -17.468 21.958 1.00 40.69 183 LEU A C 1
ATOM 1337 O O . LEU A 1 183 ? 6.108 -17.331 22.711 1.00 40.69 183 LEU A O 1
ATOM 1341 N N . ARG A 1 184 ? 4.410 -18.582 21.979 1.00 45.16 184 ARG A N 1
ATOM 1342 C CA . ARG A 1 184 ? 4.868 -19.837 22.586 1.00 45.16 184 ARG A CA 1
ATOM 1343 C C . ARG A 1 184 ? 5.782 -20.528 21.578 1.00 45.16 184 ARG A C 1
ATOM 1345 O O . ARG A 1 184 ? 5.387 -21.498 20.947 1.00 45.16 184 ARG A O 1
ATOM 1352 N N . PHE A 1 185 ? 6.987 -19.990 21.415 1.00 44.34 185 PHE A N 1
ATOM 1353 C CA . PHE A 1 185 ? 8.086 -20.661 20.711 1.00 44.34 185 PHE A CA 1
ATOM 1354 C C . PHE A 1 185 ? 9.086 -21.334 21.661 1.00 44.34 185 PHE A C 1
ATOM 1356 O O . PHE A 1 185 ? 10.090 -21.858 21.206 1.00 44.34 185 PHE A O 1
ATOM 1363 N N . LEU A 1 186 ? 8.814 -21.382 22.969 1.00 50.03 186 LEU A N 1
ATOM 1364 C CA . LEU A 1 186 ? 9.678 -22.057 23.938 1.00 50.03 186 LEU A CA 1
ATOM 1365 C C . LEU A 1 186 ? 8.820 -22.723 25.028 1.00 50.03 186 LEU A C 1
ATOM 1367 O O . LEU A 1 186 ? 8.438 -22.077 26.001 1.00 50.03 186 LEU A O 1
ATOM 1371 N N . ASN A 1 187 ? 8.411 -23.975 24.796 1.00 42.00 187 ASN A N 1
ATOM 1372 C CA . ASN A 1 187 ? 8.333 -25.055 25.795 1.00 42.00 187 ASN A CA 1
ATOM 1373 C C . ASN A 1 187 ? 7.536 -26.255 25.254 1.00 42.00 187 ASN A C 1
ATOM 1375 O O . ASN A 1 187 ? 6.336 -26.131 25.000 1.00 42.00 187 ASN A O 1
ATOM 1379 N N . ARG A 1 188 ? 8.213 -27.418 25.244 1.00 39.75 188 ARG A N 1
ATOM 1380 C CA . ARG A 1 188 ? 7.828 -28.772 24.780 1.00 39.75 188 ARG A CA 1
ATOM 1381 C C . ARG A 1 188 ? 8.016 -28.966 23.270 1.00 39.75 188 ARG A C 1
ATOM 1383 O O . ARG A 1 188 ? 7.262 -28.388 22.500 1.00 39.75 188 ARG A O 1
ATOM 1390 N N . PHE A 1 189 ? 8.974 -29.747 22.778 1.00 41.09 189 PHE A N 1
ATOM 1391 C CA . PHE A 1 189 ? 9.759 -30.855 23.344 1.00 41.09 189 PHE A CA 1
ATOM 1392 C C . PHE A 1 189 ? 11.253 -30.666 23.091 1.00 41.09 189 PHE A C 1
ATOM 1394 O O . PHE A 1 189 ? 11.585 -30.053 22.053 1.00 41.09 189 PHE A O 1
#

pLDDT: mean 71.78, std 13.8, range [39.75, 92.38]

Radius of gyration: 19.55 Å; chains: 1; bounding box: 39×57×54 Å